Protein AF-A0A3Q3VKS3-F1 (afdb_monomer)

pLDDT: mean 77.45, std 23.66, range [24.95, 98.81]

Secondary structure (DSSP, 8-state):
-EEEEEE---SS-S-S----EEEEEEPP-TT-------------EEEEEEEEEEE---HHHHHHTGGGGTTS-HHHHSHHHHHHHHHHHHHHH--SEEEEEEEEHHHIIIIIHHHHHHTTEEEEEEE-STT--EEEEEEEETTTEEEEEEEEEE---TT-GGG-S--EEEEEEEEEEEEETTTEEEE---EEEEEEE----TT-HHHHHHHHHHHHHHHHHHHHHHHHTT---EEEEEEE----TT-SS-HHHHHHTSSS---------TT--EEEEEEEEEE--

Nearest PDB structures (foldseek):
  6rvz-assembly1_A  TM=9.070E-01  e=4.210E-26  Homo sapiens
  6rw0-assembly1_A  TM=9.161E-01  e=5.258E-25  Homo sapiens
  5dv2-assembly1_A  TM=8.023E-01  e=6.929E-17  Homo sapiens
  3ngo-assembly1_A  TM=8.008E-01  e=3.114E-16  Homo sapiens
  7ax1-assembly1_A  TM=7.829E-01  e=1.813E-16  Homo sapiens

Structure (mmCIF, N/CA/C/O backbone):
data_AF-A0A3Q3VKS3-F1
#
_entry.id   AF-A0A3Q3VKS3-F1
#
loop_
_atom_site.group_PDB
_atom_site.id
_atom_site.type_symbol
_atom_site.label_atom_id
_atom_site.label_alt_id
_atom_site.label_comp_id
_atom_site.label_asym_id
_atom_site.label_entity_id
_atom_site.label_seq_id
_atom_site.pdbx_PDB_ins_code
_atom_site.Cartn_x
_atom_site.Cartn_y
_atom_site.Cartn_z
_atom_site.occupancy
_atom_site.B_iso_or_equiv
_atom_site.auth_seq_id
_atom_site.auth_comp_id
_atom_site.auth_asym_id
_atom_site.auth_atom_id
_atom_site.pdbx_PDB_model_num
ATOM 1 N N . MET A 1 1 ? 3.003 -3.707 22.669 1.00 43.34 1 MET A N 1
ATOM 2 C CA . MET A 1 1 ? 3.107 -3.834 21.181 1.00 43.34 1 MET A CA 1
ATOM 3 C C . MET A 1 1 ? 3.986 -5.040 20.860 1.00 43.34 1 MET A C 1
ATOM 5 O O . MET A 1 1 ? 4.959 -5.218 21.582 1.00 43.34 1 MET A O 1
ATOM 9 N N . LYS A 1 2 ? 3.698 -5.848 19.828 1.00 45.56 2 LYS A N 1
ATOM 10 C CA . LYS A 1 2 ? 4.588 -6.956 19.402 1.00 45.56 2 LYS A CA 1
ATOM 11 C C . LYS A 1 2 ? 5.069 -6.773 17.963 1.00 45.56 2 LYS A C 1
ATOM 13 O O . LYS A 1 2 ? 4.368 -6.155 17.162 1.00 45.56 2 LYS A O 1
ATOM 18 N N . ARG A 1 3 ? 6.261 -7.270 17.625 1.00 47.38 3 ARG A N 1
ATOM 19 C CA . ARG A 1 3 ? 6.810 -7.264 16.253 1.00 47.38 3 ARG A CA 1
ATOM 20 C C . ARG A 1 3 ? 7.424 -8.621 15.934 1.00 47.38 3 ARG A C 1
ATOM 22 O O . ARG A 1 3 ? 8.019 -9.233 16.811 1.00 47.38 3 ARG A O 1
ATOM 29 N N . ILE A 1 4 ? 7.332 -9.063 14.684 1.00 46.75 4 ILE A N 1
ATOM 30 C CA . ILE A 1 4 ? 8.102 -10.216 14.212 1.00 46.75 4 ILE A CA 1
ATOM 31 C C . ILE A 1 4 ? 9.542 -9.806 13.870 1.00 46.75 4 ILE A C 1
ATOM 33 O O . ILE A 1 4 ? 9.760 -8.890 13.071 1.00 46.75 4 ILE A O 1
ATOM 37 N N . HIS A 1 5 ? 10.521 -10.510 14.438 1.00 44.50 5 HIS A N 1
ATOM 38 C CA . HIS A 1 5 ? 11.938 -10.394 14.081 1.00 44.50 5 HIS A CA 1
ATOM 39 C C . HIS A 1 5 ? 12.552 -11.775 13.802 1.00 44.50 5 HIS A C 1
ATOM 41 O O . HIS A 1 5 ? 12.024 -12.806 14.225 1.00 44.50 5 HIS A O 1
ATOM 47 N N . HIS A 1 6 ? 13.656 -11.796 13.055 1.00 42.88 6 HIS A N 1
ATOM 48 C CA . HIS A 1 6 ? 14.435 -13.007 12.810 1.00 42.88 6 HIS A CA 1
ATOM 49 C C . HIS A 1 6 ? 15.317 -13.295 14.031 1.00 42.88 6 HIS A C 1
ATOM 51 O O . HIS A 1 6 ? 16.131 -12.454 14.405 1.00 42.88 6 HIS A O 1
ATOM 57 N N . GLN A 1 7 ? 15.175 -14.469 14.650 1.00 37.19 7 GLN A N 1
ATOM 58 C CA . GLN A 1 7 ? 15.993 -14.869 15.799 1.00 37.19 7 GLN A CA 1
ATOM 59 C C . GLN A 1 7 ? 16.903 -16.044 15.423 1.00 37.19 7 GLN A C 1
ATOM 61 O O . GLN A 1 7 ? 16.435 -17.067 14.927 1.00 37.19 7 GLN A O 1
ATOM 66 N N . LEU A 1 8 ? 18.209 -15.893 15.672 1.00 40.69 8 LEU A N 1
ATOM 67 C CA . LEU A 1 8 ? 19.205 -16.958 15.522 1.00 40.69 8 LEU A CA 1
ATOM 68 C C . LEU A 1 8 ? 19.307 -17.761 16.826 1.00 40.69 8 LEU A C 1
ATOM 70 O O . LEU A 1 8 ? 19.558 -17.190 17.890 1.00 40.69 8 LEU A O 1
ATOM 74 N N . LEU A 1 9 ? 19.177 -19.085 16.742 1.00 39.16 9 LEU A N 1
ATOM 75 C CA . LEU A 1 9 ? 19.411 -20.010 17.852 1.00 39.16 9 LEU A CA 1
ATOM 76 C C . LEU A 1 9 ? 20.605 -20.914 17.529 1.00 39.16 9 LEU A C 1
ATOM 78 O O . LEU A 1 9 ? 20.433 -21.949 16.903 1.00 39.16 9 LEU A O 1
ATOM 82 N N . ASN A 1 10 ? 21.810 -20.506 17.949 1.00 39.44 10 ASN A N 1
ATOM 83 C CA . ASN A 1 10 ? 22.779 -21.354 18.668 1.00 39.44 10 ASN A CA 1
ATOM 84 C C . ASN A 1 10 ? 24.155 -20.679 18.801 1.00 39.44 10 ASN A C 1
ATOM 86 O O . ASN A 1 10 ? 24.964 -20.649 17.879 1.00 39.44 10 ASN A O 1
ATOM 90 N N . LYS A 1 11 ? 24.492 -20.240 20.021 1.00 44.50 11 LYS A N 1
ATOM 91 C CA . LYS A 1 11 ? 25.888 -20.198 20.484 1.00 44.50 11 LYS A CA 1
ATOM 92 C C . LYS A 1 11 ? 26.209 -21.545 21.136 1.00 44.50 11 LYS A C 1
ATOM 94 O O . LYS A 1 11 ? 26.242 -21.612 22.361 1.00 44.50 11 LYS A O 1
ATOM 99 N N . LYS A 1 12 ? 26.401 -22.597 20.333 1.00 44.00 12 LYS A N 1
ATOM 100 C CA . LYS A 1 12 ? 27.250 -23.783 20.593 1.00 44.00 12 LYS A CA 1
ATOM 101 C C . LYS A 1 12 ? 26.956 -24.871 19.554 1.00 44.00 12 LYS A C 1
ATOM 103 O O . LYS A 1 12 ? 25.808 -25.091 19.209 1.00 44.00 12 LYS A O 1
ATOM 108 N N . GLN A 1 13 ? 28.034 -25.525 19.118 1.00 35.72 13 GLN A N 1
ATOM 109 C CA . GLN A 1 13 ? 28.139 -26.536 18.059 1.00 35.72 13 GLN A CA 1
ATOM 110 C C . GLN A 1 13 ? 27.943 -26.024 16.616 1.00 35.72 13 GLN A C 1
ATOM 112 O O . GLN A 1 13 ? 26.840 -25.869 16.113 1.00 35.72 13 GLN A O 1
ATOM 117 N N . LYS A 1 14 ? 29.081 -25.801 15.938 1.00 44.50 14 LYS A N 1
ATOM 118 C CA . LYS A 1 14 ? 29.200 -25.823 14.473 1.00 44.50 14 LYS A CA 1
ATOM 119 C C . LYS A 1 14 ? 28.750 -27.200 13.977 1.00 44.50 14 LYS A C 1
ATOM 121 O O . LYS A 1 14 ? 29.288 -28.166 14.506 1.00 44.50 14 LYS A O 1
ATOM 126 N N . THR A 1 15 ? 27.914 -27.208 12.935 1.00 44.72 15 THR A N 1
ATOM 127 C CA . THR A 1 15 ? 27.394 -28.321 12.104 1.00 44.72 15 THR A CA 1
ATOM 128 C C . THR A 1 15 ? 25.921 -28.659 12.341 1.00 44.72 15 THR A C 1
ATOM 130 O O . THR A 1 15 ? 25.624 -29.634 13.014 1.00 44.72 15 THR A O 1
ATOM 133 N N . GLU A 1 16 ? 25.029 -27.853 11.761 1.00 43.09 16 GLU A N 1
ATOM 134 C CA . GLU A 1 16 ? 23.711 -28.212 11.202 1.00 43.09 16 GLU A CA 1
ATOM 135 C C . GLU A 1 16 ? 23.145 -26.947 10.530 1.00 43.09 16 GLU A C 1
ATOM 137 O O . GLU A 1 16 ? 23.500 -25.839 10.942 1.00 43.09 16 GLU A O 1
ATOM 142 N N . ASP A 1 17 ? 22.366 -27.100 9.455 1.00 46.09 17 ASP A N 1
ATOM 143 C CA . ASP A 1 17 ? 21.815 -25.989 8.668 1.00 46.09 17 ASP A CA 1
ATOM 144 C C . ASP A 1 17 ? 21.169 -24.932 9.580 1.00 46.09 17 ASP A C 1
ATOM 146 O O . ASP A 1 17 ? 20.318 -25.242 10.416 1.00 46.09 17 ASP A O 1
ATOM 150 N N . GLU A 1 18 ? 21.600 -23.673 9.452 1.00 49.19 18 GLU A N 1
ATOM 151 C CA . GLU A 1 18 ? 21.121 -22.572 10.291 1.00 49.19 18 GLU A CA 1
ATOM 152 C C . GLU A 1 18 ? 19.633 -22.307 10.017 1.00 49.19 18 GLU A C 1
ATOM 154 O O . GLU A 1 18 ? 19.261 -21.614 9.070 1.00 49.19 18 GLU A O 1
ATOM 159 N N . VAL A 1 19 ? 18.756 -22.856 10.859 1.00 47.09 19 VAL A N 1
ATOM 160 C CA . VAL A 1 19 ? 17.315 -22.618 10.746 1.00 47.09 19 VAL A CA 1
ATOM 161 C C . VAL A 1 19 ? 16.973 -21.249 11.336 1.00 47.09 19 VAL A C 1
ATOM 163 O O . VAL A 1 19 ? 17.014 -21.040 12.550 1.00 47.09 19 VAL A O 1
ATOM 166 N N . ILE A 1 20 ? 16.615 -20.303 10.468 1.00 56.09 20 ILE A N 1
ATOM 167 C CA . ILE A 1 20 ? 16.178 -18.958 10.855 1.00 56.09 20 ILE A CA 1
ATOM 168 C C . ILE A 1 20 ? 14.655 -18.958 11.033 1.00 56.09 20 ILE A C 1
ATOM 170 O O . ILE A 1 20 ? 13.911 -19.065 10.059 1.00 56.09 20 ILE A O 1
ATOM 174 N N . TRP A 1 21 ? 14.181 -18.756 12.264 1.00 55.94 21 TRP A N 1
ATOM 175 C CA . TRP A 1 21 ? 12.752 -18.604 12.557 1.00 55.94 21 TRP A CA 1
ATOM 176 C C . TRP A 1 21 ? 12.357 -17.137 12.754 1.00 55.94 21 TRP A C 1
ATOM 178 O O . TRP A 1 21 ? 13.140 -16.304 13.218 1.00 55.94 21 TRP A O 1
ATOM 188 N N . ARG A 1 22 ? 11.103 -16.830 12.412 1.00 66.88 22 ARG A N 1
ATOM 189 C CA . ARG A 1 22 ? 10.430 -15.562 12.711 1.00 66.88 22 ARG A CA 1
ATOM 190 C C . ARG A 1 22 ? 9.604 -15.727 13.984 1.00 66.88 22 ARG A C 1
ATOM 192 O O . ARG A 1 22 ? 8.723 -16.583 14.019 1.00 66.88 22 ARG A O 1
ATOM 199 N N . VAL A 1 23 ? 9.874 -14.918 15.009 1.00 67.19 23 VAL A N 1
ATOM 200 C CA . VAL A 1 23 ? 9.210 -15.015 16.322 1.00 67.19 23 VAL A CA 1
ATOM 201 C C . VAL A 1 23 ? 8.615 -13.663 16.705 1.00 67.19 23 VAL A C 1
ATOM 203 O O . VAL A 1 23 ? 9.168 -12.617 16.361 1.00 67.19 23 VAL A O 1
ATOM 206 N N . TRP A 1 24 ? 7.479 -13.683 17.405 1.00 70.25 24 TRP A N 1
ATOM 207 C CA . TRP A 1 24 ? 6.919 -12.494 18.039 1.00 70.25 24 TRP A CA 1
ATOM 208 C C . TRP A 1 24 ? 7.800 -12.045 19.206 1.00 70.25 24 TRP A C 1
ATOM 210 O O . TRP A 1 24 ? 8.015 -12.799 20.150 1.00 70.25 24 TRP A O 1
ATOM 220 N N . GLU A 1 25 ? 8.249 -10.798 19.161 1.00 72.25 25 GLU A N 1
ATOM 221 C CA . GLU A 1 25 ? 8.957 -10.130 20.247 1.00 72.25 25 GLU A CA 1
ATOM 222 C C . GLU A 1 25 ? 8.021 -9.124 20.925 1.00 72.25 25 GLU A C 1
ATOM 224 O O . GLU A 1 25 ? 7.364 -8.317 20.253 1.00 72.25 25 GLU A O 1
ATOM 229 N N . GLU A 1 26 ? 7.944 -9.171 22.256 1.00 70.00 26 GLU A N 1
ATOM 230 C CA . GLU A 1 26 ? 7.235 -8.160 23.040 1.00 70.00 26 GLU A CA 1
ATOM 231 C C . GLU A 1 26 ? 8.086 -6.896 23.147 1.00 70.00 26 GLU A C 1
ATOM 233 O O . GLU A 1 26 ? 9.271 -6.948 23.463 1.00 70.00 26 GLU A O 1
ATOM 238 N N . ARG A 1 27 ? 7.484 -5.737 22.883 1.00 59.53 27 ARG A N 1
ATOM 239 C CA . ARG A 1 27 ? 8.132 -4.444 23.096 1.00 59.53 27 ARG A CA 1
ATOM 240 C C . ARG A 1 27 ? 7.776 -3.936 24.489 1.00 59.53 27 ARG A C 1
ATOM 242 O O . ARG A 1 27 ? 6.592 -3.720 24.749 1.00 59.53 27 ARG A O 1
ATOM 249 N N . ASP A 1 28 ? 8.789 -3.704 25.325 1.00 45.03 28 ASP A N 1
ATOM 250 C CA . ASP A 1 28 ? 8.628 -3.083 26.644 1.00 45.03 28 ASP A CA 1
ATOM 251 C C . ASP A 1 28 ? 7.924 -1.722 26.519 1.00 45.03 28 ASP A C 1
ATOM 253 O O . ASP A 1 28 ? 8.387 -0.809 25.833 1.00 45.03 28 ASP A O 1
ATOM 257 N N . GLU A 1 29 ? 6.778 -1.586 27.186 1.00 48.78 29 GLU A N 1
ATOM 258 C CA . GLU A 1 29 ? 5.926 -0.387 27.159 1.00 48.78 29 GLU A CA 1
ATOM 259 C C . GLU A 1 29 ? 6.379 0.689 28.175 1.00 48.78 29 GLU A C 1
ATOM 261 O O . GLU A 1 29 ? 5.684 1.679 28.393 1.00 48.78 29 GLU A O 1
ATOM 266 N N . SER A 1 30 ? 7.558 0.533 28.788 1.00 41.38 30 SER A N 1
ATOM 267 C CA . SER A 1 30 ? 8.031 1.325 29.938 1.00 41.38 30 SER A CA 1
ATOM 268 C C . SER A 1 30 ? 8.519 2.749 29.623 1.00 41.38 30 SER A C 1
ATOM 270 O O . SER A 1 30 ? 8.911 3.466 30.538 1.00 41.38 30 SER A O 1
ATOM 272 N N . ALA A 1 31 ? 8.471 3.199 28.364 1.00 38.78 31 ALA A N 1
ATOM 273 C CA . ALA A 1 31 ? 8.979 4.516 27.954 1.00 38.78 31 ALA A CA 1
ATOM 274 C C . ALA A 1 31 ? 7.909 5.619 27.794 1.00 38.78 31 ALA A C 1
ATOM 276 O O . ALA A 1 31 ? 8.247 6.737 27.411 1.00 38.78 31 ALA A O 1
ATOM 277 N N . ALA A 1 32 ? 6.629 5.341 28.065 1.00 38.75 32 ALA A N 1
ATOM 278 C CA . ALA A 1 32 ? 5.570 6.350 28.014 1.00 38.75 32 ALA A CA 1
ATOM 279 C C . ALA A 1 32 ? 5.075 6.675 29.431 1.00 38.75 32 ALA A C 1
ATOM 281 O O . ALA A 1 32 ? 4.256 5.947 29.992 1.00 38.75 32 ALA A O 1
ATOM 282 N N . GLU A 1 33 ? 5.569 7.768 30.020 1.00 30.84 33 GLU A N 1
ATOM 283 C CA . GLU A 1 33 ? 5.034 8.277 31.286 1.00 30.84 33 GLU A CA 1
ATOM 284 C C . GLU A 1 33 ? 3.553 8.671 31.119 1.00 30.84 33 GLU A C 1
ATOM 286 O O . GLU A 1 33 ? 3.216 9.467 30.235 1.00 30.84 33 GLU A O 1
ATOM 291 N N . PRO A 1 34 ? 2.637 8.153 31.954 1.00 38.75 34 PRO A N 1
ATOM 292 C CA . PRO A 1 34 ? 1.243 8.552 31.903 1.00 38.75 34 PRO A CA 1
ATOM 293 C C . PRO A 1 34 ? 1.087 9.933 32.545 1.00 38.75 34 PRO A C 1
ATOM 295 O O . PRO A 1 34 ? 1.166 10.084 33.764 1.00 38.75 34 PRO A O 1
ATOM 298 N N . THR A 1 35 ? 0.815 10.951 31.730 1.00 34.62 35 THR A N 1
ATOM 299 C CA . THR A 1 35 ? 0.398 12.270 32.219 1.00 34.62 35 THR A CA 1
ATOM 300 C C . THR A 1 35 ? -0.955 12.119 32.923 1.00 34.62 35 THR A C 1
ATOM 302 O O . THR A 1 35 ? -1.980 11.867 32.287 1.00 34.62 35 THR A O 1
ATOM 305 N N . GLN A 1 36 ? -0.962 12.205 34.255 1.00 35.75 36 GLN A N 1
ATOM 306 C CA . GLN A 1 36 ? -2.176 12.102 35.062 1.00 35.75 36 GLN A CA 1
ATOM 307 C C . GLN A 1 36 ? -3.014 13.377 34.911 1.00 35.75 36 GLN A C 1
ATOM 309 O O . GLN A 1 36 ? -2.695 14.415 35.483 1.00 35.75 36 GLN A O 1
ATOM 314 N N . ILE A 1 37 ? -4.110 13.290 34.158 1.00 36.03 37 ILE A N 1
ATOM 315 C CA . ILE A 1 37 ? -5.215 14.252 34.226 1.00 36.03 37 ILE A CA 1
ATOM 316 C C . ILE A 1 37 ? -6.361 13.550 34.972 1.00 36.03 37 ILE A C 1
ATOM 318 O O . ILE A 1 37 ? -6.753 12.453 34.562 1.00 36.03 37 ILE A O 1
ATOM 322 N N . PRO A 1 38 ? -6.905 14.119 36.062 1.00 38.38 38 PRO A N 1
ATOM 323 C CA . PRO A 1 38 ? -7.949 13.465 36.838 1.00 38.38 38 PRO A CA 1
ATOM 324 C C . PRO A 1 38 ? -9.302 13.622 36.134 1.00 38.38 38 PRO A C 1
ATOM 326 O O . PRO A 1 38 ? -9.913 14.683 36.202 1.00 38.38 38 PRO A O 1
ATOM 329 N N . PHE A 1 39 ? -9.792 12.567 35.478 1.00 35.94 39 PHE A N 1
ATOM 330 C CA . PHE A 1 39 ? -11.189 12.478 35.039 1.00 35.94 39 PHE A CA 1
ATOM 331 C C . PHE A 1 39 ? -11.788 11.088 35.308 1.00 35.94 39 PHE A C 1
ATOM 333 O O . PHE A 1 39 ? -11.102 10.069 35.268 1.00 35.94 39 PHE A O 1
ATOM 340 N N . GLN A 1 40 ? -13.080 11.113 35.642 1.00 37.00 40 GLN A N 1
ATOM 341 C CA . GLN A 1 40 ? -13.962 10.053 36.154 1.00 37.00 40 GLN A CA 1
ATOM 342 C C . GLN A 1 40 ? -13.931 8.706 35.388 1.00 37.00 40 GLN A C 1
ATOM 344 O O . GLN A 1 40 ? -13.551 8.663 34.217 1.00 37.00 40 GLN A O 1
ATOM 349 N N . PRO A 1 41 ? -14.353 7.584 36.020 1.00 40.38 41 PRO A N 1
ATOM 350 C CA . PRO A 1 41 ? -14.031 6.233 35.568 1.00 40.38 41 PRO A CA 1
ATOM 351 C C . PRO A 1 41 ? -14.940 5.761 34.423 1.00 40.38 41 PRO A C 1
ATOM 353 O O . PRO A 1 41 ? -15.836 4.939 34.614 1.00 40.38 41 PRO A O 1
ATOM 356 N N . PHE A 1 42 ? -14.675 6.215 33.200 1.00 44.25 42 PHE A N 1
ATOM 357 C CA . PHE A 1 42 ? -15.083 5.463 32.015 1.00 44.25 42 PHE A CA 1
ATOM 358 C C . PHE A 1 42 ? -14.206 4.206 31.918 1.00 44.25 42 PHE A C 1
ATOM 360 O O . PHE A 1 42 ? -12.976 4.292 31.920 1.00 44.25 42 PHE A O 1
ATOM 367 N N . LYS A 1 43 ? -14.810 3.009 31.843 1.00 45.44 43 LYS A N 1
ATOM 368 C CA . LYS A 1 43 ? -14.059 1.770 31.572 1.00 45.44 43 LYS A CA 1
ATOM 369 C C . LYS A 1 43 ? -13.452 1.865 30.166 1.00 45.44 43 LYS A C 1
ATOM 371 O O . LYS A 1 43 ? -14.142 1.563 29.193 1.00 45.44 43 LYS A O 1
ATOM 376 N N . LYS A 1 44 ? -12.174 2.261 30.069 1.00 55.34 44 LYS A N 1
ATOM 377 C CA . LYS A 1 44 ? -11.362 2.183 28.841 1.00 55.34 44 LYS A CA 1
ATOM 378 C C . LYS A 1 44 ? -11.527 0.798 28.214 1.00 55.34 44 LYS A C 1
ATOM 380 O O . LYS A 1 44 ? -11.185 -0.203 28.844 1.00 55.34 44 LYS A O 1
ATOM 385 N N . ALA A 1 45 ? -12.044 0.736 26.992 1.00 65.12 45 ALA A N 1
ATOM 386 C CA . ALA A 1 45 ? -11.950 -0.460 26.172 1.00 65.12 45 ALA A CA 1
ATOM 387 C C . ALA A 1 45 ? -10.716 -0.328 25.272 1.00 65.12 45 ALA A C 1
ATOM 389 O O . ALA A 1 45 ? -10.345 0.767 24.861 1.00 65.12 45 ALA A O 1
ATOM 390 N N . PHE A 1 46 ? -10.065 -1.442 24.977 1.00 72.62 46 PHE A N 1
ATOM 391 C CA . PHE A 1 46 ? -8.962 -1.490 24.026 1.00 72.62 46 PHE A CA 1
ATOM 392 C C . PHE A 1 46 ? -9.360 -2.429 22.892 1.00 72.62 46 PHE A C 1
ATOM 394 O O . PHE A 1 46 ? -10.079 -3.405 23.128 1.00 72.62 46 PHE A O 1
ATOM 401 N N . MET A 1 47 ? -8.928 -2.106 21.678 1.00 81.06 47 MET A N 1
ATOM 402 C CA . MET A 1 47 ? -8.960 -3.015 20.541 1.00 81.06 47 MET A CA 1
ATOM 403 C C . MET A 1 47 ? -7.529 -3.269 20.108 1.00 81.06 47 MET A C 1
ATOM 405 O O . MET A 1 47 ? -6.819 -2.341 19.721 1.00 81.06 47 MET A O 1
ATOM 409 N N . ASP A 1 48 ? -7.142 -4.532 20.151 1.00 84.81 48 ASP A N 1
ATOM 410 C CA . ASP A 1 48 ? -5.877 -4.984 19.603 1.00 84.81 48 ASP A CA 1
ATOM 411 C C . ASP A 1 48 ? -6.106 -5.360 18.136 1.00 84.81 48 ASP A C 1
ATOM 413 O O . ASP A 1 48 ? -7.162 -5.891 17.781 1.00 84.81 48 ASP A O 1
ATOM 417 N N . PHE A 1 49 ? -5.154 -5.017 17.276 1.00 86.12 49 PHE A N 1
ATOM 418 C CA . PHE A 1 49 ? -5.200 -5.341 15.856 1.00 86.12 49 PHE A CA 1
ATOM 419 C C . PHE A 1 49 ? -3.795 -5.559 15.307 1.00 86.12 49 PHE A C 1
ATOM 421 O O . PHE A 1 49 ? -2.801 -5.058 15.837 1.00 86.12 49 PHE A O 1
ATOM 428 N N . THR A 1 50 ? -3.714 -6.297 14.213 1.00 88.69 50 THR A N 1
ATOM 429 C CA . THR A 1 50 ? -2.456 -6.650 13.559 1.00 88.69 50 THR A CA 1
ATOM 430 C C . THR A 1 50 ? -2.290 -5.924 12.231 1.00 88.69 50 THR A C 1
ATOM 432 O O . THR A 1 50 ? -3.253 -5.625 11.527 1.00 88.69 50 THR A O 1
ATOM 435 N N . VAL A 1 51 ? -1.043 -5.617 11.889 1.00 90.62 51 VAL A N 1
ATOM 436 C CA . VAL A 1 51 ? -0.663 -4.937 10.652 1.00 90.62 51 VAL A CA 1
ATOM 437 C C . VAL A 1 51 ? 0.434 -5.730 9.974 1.00 90.62 51 VAL A C 1
ATOM 439 O O . VAL A 1 51 ? 1.432 -6.041 10.617 1.00 90.62 51 VAL A O 1
ATOM 442 N N . MET A 1 52 ? 0.299 -5.979 8.676 1.00 92.75 52 MET A N 1
ATOM 443 C CA . MET A 1 52 ? 1.366 -6.492 7.823 1.00 92.75 52 MET A CA 1
ATOM 444 C C . MET A 1 52 ? 1.730 -5.450 6.764 1.00 92.75 52 MET A C 1
ATOM 446 O O . MET A 1 52 ? 0.850 -4.948 6.073 1.00 92.75 52 MET A O 1
ATOM 450 N N . SER A 1 53 ? 3.020 -5.156 6.598 1.00 92.56 53 SER A N 1
ATOM 451 C CA . SER A 1 53 ? 3.546 -4.455 5.421 1.00 92.56 53 SER A CA 1
ATOM 452 C C . SER A 1 53 ? 4.438 -5.403 4.636 1.00 92.56 53 SER A C 1
ATOM 454 O O . SER A 1 53 ? 5.357 -5.988 5.219 1.00 92.56 53 SER A O 1
ATOM 456 N N . TYR A 1 54 ? 4.167 -5.565 3.342 1.00 94.19 54 TYR A N 1
ATOM 457 C CA . TYR A 1 54 ? 4.849 -6.561 2.524 1.00 94.19 54 TYR A CA 1
ATOM 458 C C . TYR A 1 54 ? 5.011 -6.106 1.066 1.00 94.19 54 TYR A C 1
ATOM 460 O O . TYR A 1 54 ? 4.036 -5.956 0.330 1.00 94.19 54 TYR A O 1
ATOM 468 N N . ASN A 1 55 ? 6.259 -5.924 0.638 1.00 94.38 55 ASN A N 1
ATOM 469 C CA . ASN A 1 55 ? 6.611 -5.798 -0.772 1.00 94.38 55 ASN A CA 1
ATOM 470 C C . ASN A 1 55 ? 6.650 -7.207 -1.394 1.00 94.38 55 ASN A C 1
ATOM 472 O O . ASN A 1 55 ? 7.471 -8.033 -0.989 1.00 94.38 55 ASN A O 1
ATOM 476 N N . ILE A 1 56 ? 5.738 -7.490 -2.331 1.00 95.00 56 ILE A N 1
ATOM 477 C CA . ILE A 1 56 ? 5.509 -8.848 -2.859 1.00 95.00 56 ILE A CA 1
ATOM 478 C C . ILE A 1 56 ? 6.236 -9.145 -4.175 1.00 95.00 56 ILE A C 1
ATOM 480 O O . ILE A 1 56 ? 6.045 -10.229 -4.727 1.00 95.00 56 ILE A O 1
ATOM 484 N N . LEU A 1 57 ? 7.076 -8.217 -4.645 1.00 94.44 57 LEU A N 1
ATOM 485 C CA . LEU A 1 57 ? 7.861 -8.318 -5.875 1.00 94.44 57 LEU A CA 1
ATOM 486 C C . LEU A 1 57 ? 7.006 -8.573 -7.130 1.00 94.44 57 LEU A C 1
ATOM 488 O O . LEU A 1 57 ? 6.656 -9.715 -7.467 1.00 94.44 57 LEU A O 1
ATOM 492 N N . ALA A 1 58 ? 6.703 -7.497 -7.857 1.00 96.00 58 ALA A N 1
ATOM 493 C CA . ALA A 1 58 ? 5.931 -7.575 -9.095 1.00 96.00 58 ALA A CA 1
ATOM 494 C C . ALA A 1 58 ? 6.665 -8.434 -10.133 1.00 96.00 58 ALA A C 1
ATOM 496 O O . ALA A 1 58 ? 7.886 -8.367 -10.275 1.00 96.00 58 ALA A O 1
ATOM 497 N N . ASP A 1 59 ? 5.914 -9.233 -10.886 1.00 96.88 59 ASP A N 1
ATOM 498 C CA . ASP A 1 59 ? 6.490 -10.178 -11.840 1.00 96.88 59 ASP A CA 1
ATOM 499 C C . ASP A 1 59 ? 7.159 -9.477 -13.029 1.00 96.88 59 ASP A C 1
ATOM 501 O O . ASP A 1 59 ? 8.258 -9.852 -13.427 1.00 96.88 59 ASP A O 1
ATOM 505 N N . ASP A 1 60 ? 6.561 -8.399 -13.534 1.00 97.25 60 ASP A N 1
ATOM 506 C CA . ASP A 1 60 ? 7.153 -7.565 -14.581 1.00 97.25 60 ASP A CA 1
ATOM 507 C C . ASP A 1 60 ? 8.462 -6.912 -14.113 1.00 97.25 60 ASP A C 1
ATOM 509 O O . ASP A 1 60 ? 9.420 -6.830 -14.881 1.00 97.25 60 ASP A O 1
ATOM 513 N N . LEU A 1 61 ? 8.535 -6.480 -12.846 1.00 92.75 61 LEU A N 1
ATOM 514 C CA . LEU A 1 61 ? 9.755 -5.899 -12.276 1.00 92.75 61 LEU A CA 1
ATOM 515 C C . LEU A 1 61 ? 10.848 -6.956 -12.102 1.00 92.75 61 LEU A C 1
ATOM 517 O O . LEU A 1 61 ? 11.999 -6.694 -12.446 1.00 92.75 61 LEU A O 1
ATOM 521 N N . LEU A 1 62 ? 10.492 -8.158 -11.643 1.00 92.75 62 LEU A N 1
ATOM 522 C CA . LEU A 1 62 ? 11.401 -9.303 -11.579 1.00 92.75 62 LEU A CA 1
ATOM 523 C C . LEU A 1 62 ? 11.948 -9.630 -12.973 1.00 92.75 62 LEU A C 1
ATOM 525 O O . LEU A 1 62 ? 13.161 -9.714 -13.158 1.00 92.75 62 LEU A O 1
ATOM 529 N N . LYS A 1 63 ? 11.068 -9.752 -13.974 1.00 93.81 63 LYS A N 1
ATOM 530 C CA . LYS A 1 63 ? 11.437 -10.057 -15.365 1.00 93.81 63 LYS A CA 1
ATOM 531 C C . LYS A 1 63 ? 12.297 -8.969 -16.008 1.00 93.81 63 LYS A C 1
ATOM 533 O O . LYS A 1 63 ? 13.168 -9.288 -16.810 1.00 93.8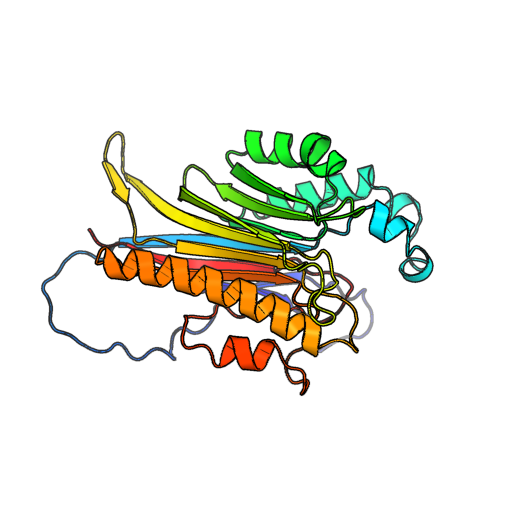1 63 LYS A O 1
ATOM 538 N N . ALA A 1 64 ? 12.074 -7.705 -15.660 1.00 93.12 64 ALA A N 1
ATOM 539 C CA . ALA A 1 64 ? 12.882 -6.592 -16.146 1.00 93.12 64 ALA A CA 1
ATOM 540 C C . ALA A 1 64 ? 14.278 -6.517 -15.499 1.00 93.12 64 ALA A C 1
ATOM 542 O O . ALA A 1 64 ? 15.145 -5.851 -16.055 1.00 93.12 64 ALA A O 1
ATOM 543 N N . ASN A 1 65 ? 14.490 -7.177 -14.352 1.00 91.06 65 ASN A N 1
ATOM 544 C CA . ASN A 1 65 ? 15.741 -7.147 -13.586 1.00 91.06 65 ASN A CA 1
ATOM 545 C C . ASN A 1 65 ? 16.214 -8.572 -13.222 1.00 91.06 65 ASN A C 1
ATOM 547 O O . ASN A 1 65 ? 16.634 -8.838 -12.091 1.00 91.06 65 ASN A O 1
ATOM 551 N N . GLN A 1 66 ? 16.100 -9.523 -14.159 1.00 89.00 66 GLN A N 1
ATOM 552 C CA . GLN A 1 66 ? 16.423 -10.942 -13.930 1.00 89.00 66 GLN A CA 1
ATOM 553 C C . GLN A 1 66 ? 17.864 -11.165 -13.456 1.00 89.00 66 GLN A C 1
ATOM 555 O O . GLN A 1 66 ? 18.135 -12.122 -12.730 1.00 89.00 66 GLN A O 1
ATOM 560 N N . GLU A 1 67 ? 18.788 -10.275 -13.817 1.00 91.00 67 GLU A N 1
ATOM 561 C CA . GLU A 1 67 ? 20.185 -10.313 -13.395 1.00 91.00 67 GLU A CA 1
ATOM 562 C C . GLU A 1 67 ? 20.348 -10.298 -11.867 1.00 91.00 67 GLU A C 1
ATOM 564 O O . GLU A 1 67 ? 21.283 -10.910 -11.343 1.00 91.00 67 GLU A O 1
ATOM 569 N N . LEU A 1 68 ? 19.407 -9.674 -11.146 1.00 85.06 68 LEU A N 1
ATOM 570 C CA . LEU A 1 68 ? 19.394 -9.634 -9.683 1.00 85.06 68 LEU A CA 1
ATOM 571 C C . LEU A 1 68 ? 19.069 -11.000 -9.059 1.00 85.06 68 LEU A C 1
ATOM 573 O O . LEU A 1 68 ? 19.424 -11.242 -7.906 1.00 85.06 68 LEU A O 1
ATOM 577 N N . TYR A 1 69 ? 18.438 -11.903 -9.814 1.00 87.94 69 TYR A N 1
ATOM 578 C CA . TYR A 1 69 ? 17.883 -13.174 -9.333 1.00 87.94 69 TYR A CA 1
ATOM 579 C C . TYR A 1 69 ? 18.553 -14.405 -9.957 1.00 87.94 69 TYR A C 1
ATOM 581 O O . TYR A 1 69 ? 18.030 -15.509 -9.870 1.00 87.94 69 TYR A O 1
ATOM 589 N N . THR A 1 70 ? 19.744 -14.247 -10.538 1.00 90.31 70 THR A N 1
ATOM 590 C CA . THR A 1 70 ? 20.530 -15.342 -11.150 1.00 90.31 70 THR A CA 1
ATOM 591 C C . THR A 1 70 ? 20.891 -16.480 -10.189 1.00 90.31 70 THR A C 1
ATOM 593 O O . THR A 1 70 ? 21.238 -17.575 -10.621 1.00 90.31 70 THR A O 1
ATOM 596 N N . HIS A 1 71 ? 20.803 -16.228 -8.883 1.00 89.38 71 HIS A N 1
ATOM 597 C CA . HIS A 1 71 ? 21.026 -17.198 -7.816 1.00 89.38 71 HIS A CA 1
ATOM 598 C C . HIS A 1 71 ? 19.775 -18.029 -7.470 1.00 89.38 71 HIS A C 1
ATOM 600 O O . HIS A 1 71 ? 19.868 -18.958 -6.669 1.00 89.38 71 HIS A O 1
ATOM 606 N N . CYS A 1 72 ? 18.611 -17.704 -8.039 1.00 84.50 72 CYS A N 1
ATOM 607 C CA . CYS A 1 72 ? 17.353 -18.405 -7.809 1.00 84.50 72 CYS A CA 1
ATOM 608 C C . CYS A 1 72 ? 17.040 -19.364 -8.972 1.00 84.50 72 CYS A C 1
ATOM 610 O O . CYS A 1 72 ? 17.154 -18.961 -10.132 1.00 84.50 72 CYS A O 1
ATOM 612 N N . PRO A 1 73 ? 16.586 -20.603 -8.697 1.00 90.56 73 PRO A N 1
ATOM 613 C CA . PRO A 1 73 ? 16.007 -21.467 -9.726 1.00 90.56 73 PRO A CA 1
ATOM 614 C C . PRO A 1 73 ? 14.831 -20.787 -10.444 1.00 90.56 73 PRO A C 1
ATOM 616 O O . PRO A 1 73 ? 14.042 -20.078 -9.819 1.00 90.56 73 PRO A O 1
ATOM 619 N N . LEU A 1 74 ? 14.682 -21.003 -11.753 1.00 89.44 74 LEU A N 1
ATOM 620 C CA . LEU A 1 74 ? 13.637 -20.333 -12.539 1.00 89.44 74 LEU A CA 1
ATOM 621 C C . LEU A 1 74 ? 12.228 -20.736 -12.086 1.00 89.44 74 LEU A C 1
ATOM 623 O O . LEU A 1 74 ? 11.314 -19.916 -12.105 1.00 89.44 74 LEU A O 1
ATOM 627 N N . GLU A 1 75 ? 12.066 -21.972 -11.617 1.00 90.88 75 GLU A N 1
ATOM 628 C CA . GLU A 1 75 ? 10.793 -22.516 -11.151 1.00 90.88 75 GLU A CA 1
ATOM 629 C C . GLU A 1 75 ? 10.271 -21.772 -9.916 1.00 90.88 75 GLU A C 1
ATOM 631 O O . GLU A 1 75 ? 9.064 -21.611 -9.763 1.00 90.88 75 GLU A O 1
ATOM 636 N N . VAL A 1 76 ? 11.167 -21.275 -9.050 1.00 90.88 76 VAL A N 1
ATOM 637 C CA . VAL A 1 76 ? 10.763 -20.521 -7.850 1.00 90.88 76 VAL A CA 1
ATOM 638 C C . VAL A 1 76 ? 10.506 -19.041 -8.132 1.00 90.88 76 VAL A C 1
ATOM 640 O O . VAL A 1 76 ? 9.927 -18.350 -7.293 1.00 90.88 76 VAL A O 1
ATOM 643 N N . LEU A 1 77 ? 10.932 -18.546 -9.298 1.00 89.56 77 LEU A N 1
ATOM 644 C CA . LEU A 1 77 ? 10.657 -17.185 -9.762 1.00 89.56 77 LEU A CA 1
ATOM 645 C C . LEU A 1 77 ? 9.315 -17.081 -10.494 1.00 89.56 77 LEU A C 1
ATOM 647 O O . LEU A 1 77 ? 8.782 -15.975 -10.614 1.00 89.56 77 LEU A O 1
ATOM 651 N N . ASP A 1 78 ? 8.755 -18.208 -10.939 1.00 93.94 78 ASP A N 1
ATOM 652 C CA . ASP A 1 78 ? 7.450 -18.257 -11.588 1.00 93.94 78 ASP A CA 1
ATOM 653 C C . ASP A 1 78 ? 6.356 -17.636 -10.704 1.00 93.94 78 ASP A C 1
ATOM 655 O O . ASP A 1 78 ? 6.260 -17.897 -9.499 1.00 93.94 78 ASP A O 1
ATOM 659 N N . TRP A 1 79 ? 5.519 -16.787 -11.305 1.00 96.81 79 TRP A N 1
ATOM 660 C CA . TRP A 1 79 ? 4.491 -16.070 -10.561 1.00 96.81 79 TRP A CA 1
ATOM 661 C C . TRP A 1 79 ? 3.456 -17.002 -9.936 1.00 96.81 79 TRP A C 1
ATOM 663 O O . TRP A 1 79 ? 3.033 -16.733 -8.816 1.00 96.81 79 TRP A O 1
ATOM 673 N N . SER A 1 80 ? 3.046 -18.089 -10.593 1.00 96.38 80 SER A N 1
ATOM 674 C CA . SER A 1 80 ? 2.066 -19.010 -10.009 1.00 96.38 80 SER A CA 1
ATOM 675 C C . SER A 1 80 ? 2.623 -19.666 -8.748 1.00 96.38 80 SER A C 1
ATOM 677 O O . SER A 1 80 ? 1.918 -19.741 -7.737 1.00 96.38 80 SER A O 1
ATOM 679 N N . TYR A 1 81 ? 3.903 -20.048 -8.768 1.00 94.50 81 TYR A N 1
ATOM 680 C CA . TYR A 1 81 ? 4.590 -20.536 -7.574 1.00 94.50 81 TYR A CA 1
ATOM 681 C C . TYR A 1 81 ? 4.663 -19.456 -6.484 1.00 94.50 81 TYR A C 1
ATOM 683 O O . TYR A 1 81 ? 4.143 -19.657 -5.383 1.00 94.50 81 TYR A O 1
ATOM 691 N N . ARG A 1 82 ? 5.219 -18.274 -6.788 1.00 96.44 82 ARG A N 1
ATOM 692 C CA . ARG A 1 82 ? 5.359 -17.175 -5.810 1.00 96.44 82 ARG A CA 1
ATOM 693 C C . ARG A 1 82 ? 4.023 -16.708 -5.240 1.00 96.44 82 ARG A C 1
ATOM 695 O O . ARG A 1 82 ? 3.926 -16.474 -4.040 1.00 96.44 82 ARG A O 1
ATOM 702 N N . CYS A 1 83 ? 2.991 -16.593 -6.071 1.00 96.44 83 CYS A N 1
ATOM 703 C CA . CYS A 1 83 ? 1.659 -16.152 -5.669 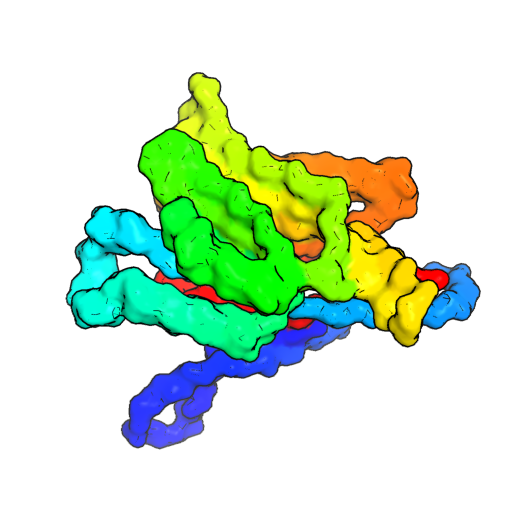1.00 96.44 83 CYS A CA 1
ATOM 704 C C . CYS A 1 83 ? 1.055 -17.089 -4.620 1.00 96.44 83 CYS A C 1
ATOM 706 O O . CYS A 1 83 ? 0.500 -16.608 -3.631 1.00 96.44 83 CYS A O 1
ATOM 708 N N . SER A 1 84 ? 1.223 -18.408 -4.789 1.00 96.25 84 SER A N 1
ATOM 709 C CA . SER A 1 84 ? 0.757 -19.393 -3.805 1.00 96.25 84 SER A CA 1
ATOM 710 C C . SER A 1 84 ? 1.408 -19.180 -2.433 1.00 96.25 84 SER A C 1
ATOM 712 O O . SER A 1 84 ? 0.694 -19.083 -1.437 1.00 96.25 84 SER A O 1
ATOM 714 N N . LEU A 1 85 ? 2.729 -18.976 -2.390 1.00 94.12 85 LEU A N 1
ATOM 715 C CA . LEU A 1 85 ? 3.476 -18.721 -1.155 1.00 94.12 85 LEU A CA 1
ATOM 716 C C . LEU A 1 85 ? 3.134 -17.367 -0.521 1.00 94.12 85 LEU A C 1
ATOM 718 O O . LEU A 1 85 ? 2.989 -17.272 0.696 1.00 94.12 85 LEU A O 1
ATOM 722 N N . VAL A 1 86 ? 2.977 -16.315 -1.330 1.00 94.06 86 VAL A N 1
ATOM 723 C CA . VAL A 1 86 ? 2.569 -14.985 -0.850 1.00 94.06 86 VAL A CA 1
ATOM 724 C C . VAL A 1 86 ? 1.187 -15.053 -0.200 1.00 94.06 86 VAL A C 1
ATOM 726 O O . VAL A 1 86 ? 0.998 -14.529 0.898 1.00 94.06 86 VAL A O 1
ATOM 729 N N . LEU A 1 87 ? 0.222 -15.712 -0.847 1.00 95.88 87 LEU A N 1
ATOM 730 C CA . LEU A 1 87 ? -1.116 -15.895 -0.290 1.00 95.88 87 LEU A CA 1
ATOM 731 C C . LEU A 1 87 ? -1.089 -16.778 0.958 1.00 95.88 87 LEU A C 1
ATOM 733 O O . LEU A 1 87 ? -1.729 -16.425 1.945 1.00 95.88 87 LEU A O 1
ATOM 737 N N . GLU A 1 88 ? -0.341 -17.884 0.951 1.00 93.88 88 GLU A N 1
ATOM 738 C CA . GLU A 1 88 ? -0.183 -18.747 2.124 1.00 93.88 88 GLU A CA 1
ATOM 739 C C . GLU A 1 88 ? 0.335 -17.952 3.326 1.00 93.88 88 GLU A C 1
ATOM 741 O O . GLU A 1 88 ? -0.253 -18.018 4.404 1.00 93.88 88 GLU A O 1
ATOM 746 N N . GLU A 1 89 ? 1.368 -17.133 3.135 1.00 90.31 89 GLU A N 1
ATOM 747 C CA . GLU A 1 89 ? 1.936 -16.309 4.197 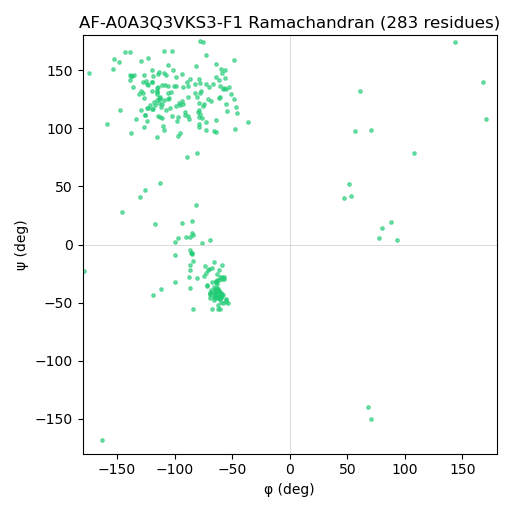1.00 90.31 89 GLU A CA 1
ATOM 748 C C . GLU A 1 89 ? 0.932 -15.259 4.706 1.00 90.31 89 GLU A C 1
ATOM 750 O O . GLU A 1 89 ? 0.744 -15.119 5.917 1.00 90.31 89 GLU A O 1
ATOM 755 N N . ILE A 1 90 ? 0.229 -14.550 3.813 1.00 93.31 90 ILE A N 1
ATOM 756 C CA . ILE A 1 90 ? -0.796 -13.569 4.209 1.00 93.31 90 ILE A CA 1
ATOM 757 C C . ILE A 1 90 ? -1.909 -14.246 5.021 1.00 93.31 90 ILE A C 1
ATOM 759 O O . ILE A 1 90 ? -2.321 -13.729 6.061 1.00 93.31 90 ILE A O 1
ATOM 763 N N . LEU A 1 91 ? -2.389 -15.407 4.571 1.00 94.12 91 LEU A N 1
ATOM 764 C CA . LEU A 1 91 ? -3.478 -16.134 5.223 1.00 94.12 91 LEU A CA 1
ATOM 765 C C . LEU A 1 91 ? -3.050 -16.780 6.540 1.00 94.12 91 LEU A C 1
ATOM 767 O O . LEU A 1 91 ? -3.849 -16.825 7.475 1.00 94.12 91 LEU A O 1
ATOM 771 N N . LYS A 1 92 ? -1.803 -17.250 6.627 1.00 90.00 92 LYS A N 1
ATOM 772 C CA . LYS A 1 92 ? -1.211 -17.808 7.845 1.00 90.00 92 LYS A CA 1
ATOM 773 C C . LYS A 1 92 ? -1.202 -16.789 8.978 1.00 90.00 92 LYS A C 1
ATOM 775 O O . LYS A 1 92 ? -1.521 -17.142 10.111 1.00 90.00 92 LYS A O 1
ATOM 780 N N . TRP A 1 93 ? -0.837 -15.543 8.682 1.00 88.75 93 TRP A N 1
ATOM 781 C CA . TRP A 1 93 ? -0.779 -14.488 9.692 1.00 88.75 93 TRP A CA 1
ATOM 782 C C . TRP A 1 93 ? -2.105 -13.750 9.888 1.00 88.75 93 TRP A C 1
ATOM 784 O O . TRP A 1 93 ? -2.347 -13.250 10.982 1.00 88.75 93 TRP A O 1
ATOM 794 N N . GLY A 1 94 ? -2.956 -13.685 8.860 1.00 91.94 94 GLY A N 1
ATOM 795 C CA . GLY A 1 94 ? -4.293 -13.089 8.922 1.00 91.94 94 GLY A CA 1
ATOM 796 C C . GLY A 1 94 ? -4.341 -11.662 9.496 1.00 91.94 94 GLY A C 1
ATOM 797 O O . GLY A 1 94 ? -5.110 -11.442 10.432 1.00 91.94 94 GLY A O 1
ATOM 798 N N . PRO A 1 95 ? -3.536 -10.709 8.985 1.00 94.12 95 PRO A N 1
ATOM 799 C CA . PRO A 1 95 ? -3.384 -9.384 9.586 1.00 94.12 95 PRO A CA 1
ATOM 800 C C . PRO A 1 95 ? -4.641 -8.518 9.436 1.00 94.12 95 PRO A C 1
ATOM 802 O O . PRO A 1 95 ? -5.153 -8.384 8.337 1.00 94.12 95 PRO A O 1
ATOM 805 N N . ASP A 1 96 ? -5.100 -7.815 10.471 1.00 94.75 96 ASP A N 1
ATOM 806 C CA . ASP A 1 96 ? -6.307 -6.972 10.359 1.00 94.75 96 ASP A CA 1
ATOM 807 C C . ASP A 1 96 ? -6.161 -5.805 9.363 1.00 94.75 96 ASP A C 1
ATOM 809 O O . ASP A 1 96 ? -7.161 -5.336 8.811 1.00 94.75 96 ASP A O 1
ATOM 813 N N . ILE A 1 97 ? -4.928 -5.344 9.126 1.00 96.50 97 ILE A N 1
ATOM 814 C CA . ILE A 1 97 ? -4.557 -4.361 8.100 1.00 96.50 97 ILE A CA 1
ATOM 815 C C . ILE A 1 97 ? -3.363 -4.893 7.301 1.00 96.50 97 ILE A C 1
ATOM 817 O O . ILE A 1 97 ? -2.338 -5.267 7.867 1.00 96.50 97 ILE A O 1
ATOM 821 N N . LEU A 1 98 ? -3.465 -4.876 5.976 1.00 98.00 98 LEU A N 1
ATOM 822 C CA . LEU A 1 98 ? -2.447 -5.363 5.052 1.00 98.00 98 LEU A CA 1
ATOM 823 C C . LEU A 1 98 ? -2.046 -4.258 4.068 1.00 98.00 98 LEU A C 1
ATOM 825 O O . LEU A 1 98 ? -2.856 -3.815 3.259 1.00 98.00 98 LEU A O 1
ATOM 829 N N . CYS A 1 99 ? -0.785 -3.845 4.113 1.00 98.00 99 CYS A N 1
ATOM 830 C CA . CYS A 1 99 ? -0.186 -2.834 3.247 1.00 98.00 99 CYS A CA 1
ATOM 831 C C . CYS A 1 99 ? 0.808 -3.499 2.288 1.00 98.00 99 CYS A C 1
ATOM 833 O O . CYS A 1 99 ? 1.933 -3.817 2.674 1.00 98.00 99 CYS A O 1
ATOM 835 N N . LEU A 1 100 ? 0.410 -3.698 1.034 1.00 98.12 100 LEU A N 1
ATOM 836 C CA . LEU A 1 100 ? 1.242 -4.318 0.006 1.00 98.12 100 LEU A CA 1
ATOM 837 C C . LEU A 1 100 ? 1.910 -3.279 -0.901 1.00 98.12 100 LEU A C 1
ATOM 839 O O . LEU A 1 100 ? 1.296 -2.259 -1.236 1.00 98.12 100 LEU A O 1
ATOM 843 N N . GLN A 1 101 ? 3.140 -3.567 -1.327 1.00 98.31 101 GLN A N 1
ATOM 844 C CA . GLN A 1 101 ? 3.893 -2.827 -2.350 1.00 98.31 101 GLN A CA 1
ATOM 845 C C . GLN A 1 101 ? 4.303 -3.771 -3.491 1.00 98.31 101 GLN A C 1
ATOM 847 O O . GLN A 1 101 ? 4.308 -4.987 -3.309 1.00 98.31 101 GLN A O 1
ATOM 852 N N . GLU A 1 102 ? 4.630 -3.205 -4.657 1.00 97.62 102 GLU A N 1
ATOM 853 C CA . GLU A 1 102 ? 4.926 -3.947 -5.898 1.00 97.62 102 GLU A CA 1
ATOM 854 C C . GLU A 1 102 ? 3.820 -4.938 -6.288 1.00 97.62 102 GLU A C 1
ATOM 856 O O . GLU A 1 102 ? 4.052 -6.069 -6.709 1.00 97.62 102 GLU A O 1
ATOM 861 N N . VAL A 1 103 ? 2.571 -4.503 -6.147 1.00 98.50 103 VAL A N 1
ATOM 862 C CA . VAL A 1 103 ? 1.415 -5.301 -6.545 1.00 98.50 103 VAL A CA 1
ATOM 863 C C . VAL A 1 103 ? 1.112 -5.037 -8.018 1.00 98.50 103 VAL A C 1
ATOM 865 O O . VAL A 1 103 ? 0.623 -3.959 -8.365 1.00 98.50 103 VAL A O 1
ATOM 868 N N . GLN A 1 104 ? 1.394 -6.013 -8.880 1.00 98.69 104 GLN A N 1
ATOM 869 C CA . GLN A 1 104 ? 1.080 -5.938 -10.310 1.00 98.69 104 GLN A CA 1
ATOM 870 C C . GLN A 1 104 ? -0.438 -5.927 -10.557 1.00 98.69 104 GLN A C 1
ATOM 872 O O . GLN A 1 104 ? -1.177 -6.663 -9.907 1.00 98.69 104 GLN A O 1
ATOM 877 N N . GLU A 1 105 ? -0.907 -5.090 -11.482 1.00 98.62 105 GLU A N 1
ATOM 878 C CA . GLU A 1 105 ? -2.331 -4.779 -11.673 1.00 98.62 105 GLU A CA 1
ATOM 879 C C . GLU A 1 105 ? -3.182 -5.991 -12.064 1.00 98.62 105 GLU A C 1
ATOM 881 O O . GLU A 1 105 ? -4.179 -6.272 -11.399 1.00 98.62 105 GLU A O 1
ATOM 886 N N . ASN A 1 106 ? -2.794 -6.742 -13.097 1.00 98.31 106 ASN A N 1
ATOM 887 C CA . ASN A 1 106 ? -3.531 -7.945 -13.501 1.00 98.31 106 ASN A CA 1
ATOM 888 C C . ASN A 1 106 ? -3.555 -8.980 -12.363 1.00 98.31 106 ASN A C 1
ATOM 890 O O . ASN A 1 106 ? -4.611 -9.479 -11.988 1.00 98.31 106 ASN A O 1
ATOM 894 N N . HIS A 1 107 ? -2.410 -9.213 -11.721 1.00 98.44 107 HIS A N 1
ATOM 895 C CA . HIS A 1 107 ? -2.281 -10.150 -10.608 1.00 98.44 107 HIS A CA 1
ATOM 896 C C . HIS A 1 107 ? -3.095 -9.743 -9.372 1.00 98.44 107 HIS A C 1
ATOM 898 O O . HIS A 1 107 ? -3.589 -10.609 -8.645 1.00 98.44 107 HIS A O 1
ATOM 904 N N . TYR A 1 108 ? -3.269 -8.439 -9.135 1.00 98.69 108 TYR A N 1
ATOM 905 C CA . TYR A 1 108 ? -4.160 -7.940 -8.095 1.00 98.69 108 TYR A CA 1
ATOM 906 C C . TYR A 1 108 ? -5.598 -8.387 -8.349 1.00 98.69 108 TYR A C 1
ATOM 908 O O . TYR A 1 108 ? -6.194 -9.019 -7.478 1.00 98.69 108 TYR A O 1
ATOM 916 N N . TYR A 1 109 ? -6.143 -8.081 -9.528 1.00 98.56 109 TYR A N 1
ATOM 917 C CA . TYR A 1 109 ? -7.546 -8.356 -9.836 1.00 98.56 109 TYR A CA 1
ATOM 918 C C . TYR A 1 109 ? -7.833 -9.845 -10.035 1.00 98.56 109 TYR A C 1
ATOM 920 O O . TYR A 1 109 ? -8.898 -10.313 -9.638 1.00 98.56 109 TYR A O 1
ATOM 928 N N . GLU A 1 110 ? -6.895 -10.585 -10.621 1.00 98.31 110 GLU A N 1
ATOM 929 C CA . GLU A 1 110 ? -7.101 -11.984 -10.996 1.00 98.31 110 GLU A CA 1
ATOM 930 C C . GLU A 1 110 ? -6.796 -12.949 -9.846 1.00 98.31 110 GLU A C 1
ATOM 932 O O . GLU A 1 110 ? -7.502 -13.944 -9.689 1.00 98.31 110 GLU A O 1
ATOM 937 N N . HIS A 1 111 ? -5.766 -12.684 -9.030 1.00 98.12 111 HIS A N 1
ATOM 938 C CA . HIS A 1 111 ? -5.261 -13.671 -8.064 1.00 98.12 111 HIS A CA 1
ATOM 939 C C . HIS A 1 111 ? -5.370 -13.220 -6.602 1.00 98.12 111 HIS A C 1
ATOM 941 O O . HIS A 1 111 ? -5.771 -14.010 -5.748 1.00 98.12 111 HIS A O 1
ATOM 947 N N . LEU A 1 112 ? -5.027 -11.967 -6.280 1.00 98.19 112 LEU A N 1
ATOM 948 C CA . LEU A 1 112 ? -4.965 -11.514 -4.882 1.00 98.19 112 LEU A CA 1
ATOM 949 C C . LEU A 1 112 ? -6.331 -11.078 -4.342 1.00 98.19 112 LEU A C 1
ATOM 951 O O . LEU A 1 112 ? -6.788 -11.584 -3.316 1.00 98.19 112 LEU A O 1
ATOM 955 N N . TYR A 1 113 ? -6.994 -10.140 -5.020 1.00 98.44 113 TYR A N 1
ATOM 956 C CA . TYR A 1 113 ? -8.246 -9.541 -4.560 1.00 98.44 113 TYR A CA 1
ATOM 957 C C . TYR A 1 113 ? -9.375 -10.564 -4.358 1.00 98.44 113 TYR A C 1
ATOM 959 O O . TYR A 1 113 ? -10.014 -10.497 -3.306 1.00 98.44 113 TYR A O 1
ATOM 967 N N . PRO A 1 114 ? -9.611 -11.544 -5.258 1.00 98.56 114 PRO A N 1
ATOM 968 C CA . PRO A 1 114 ? -10.664 -12.539 -5.051 1.00 98.56 114 PRO A CA 1
ATOM 969 C C . PRO A 1 114 ? -10.474 -13.343 -3.758 1.00 98.56 114 PRO A C 1
ATOM 971 O O . PRO A 1 114 ? -11.424 -13.535 -2.998 1.00 98.56 114 PRO A O 1
ATOM 974 N N . VAL A 1 115 ? -9.234 -13.753 -3.466 1.00 98.38 115 VAL A N 1
ATOM 975 C CA . VAL A 1 115 ? -8.898 -14.523 -2.259 1.00 98.38 115 VAL A CA 1
ATOM 976 C C . VAL A 1 115 ? -9.029 -13.658 -1.005 1.00 98.38 115 VAL A C 1
ATOM 978 O O . VAL A 1 115 ? -9.638 -14.081 -0.022 1.00 98.38 115 VAL A O 1
ATOM 981 N N . LEU A 1 116 ? -8.503 -12.430 -1.031 1.00 98.25 116 LEU A N 1
ATOM 982 C CA . LEU A 1 116 ? -8.587 -11.499 0.099 1.00 98.25 116 LEU A CA 1
ATOM 983 C C . LEU A 1 116 ? -10.040 -11.106 0.401 1.00 98.25 116 LEU A C 1
ATOM 985 O O . LEU A 1 116 ? -10.464 -11.136 1.557 1.00 98.25 116 LEU A O 1
ATOM 989 N N . SER A 1 117 ? -10.831 -10.809 -0.629 1.00 98.12 117 SER A N 1
ATOM 990 C CA . SER A 1 117 ? -12.246 -10.468 -0.482 1.00 98.12 117 SER A CA 1
ATOM 991 C C . SER A 1 117 ? -13.047 -11.625 0.118 1.00 98.12 117 SER A C 1
ATOM 993 O O . SER A 1 117 ? -13.780 -11.424 1.088 1.00 98.12 117 SER A O 1
ATOM 995 N N . GLN A 1 118 ? -12.830 -12.858 -0.358 1.00 98.00 118 GLN A N 1
ATOM 996 C CA . GLN A 1 118 ? -13.455 -14.055 0.215 1.00 98.00 118 GLN A CA 1
ATOM 997 C C . GLN A 1 118 ? -13.104 -14.247 1.701 1.00 98.00 118 GLN A C 1
ATOM 999 O O . GLN A 1 118 ? -13.897 -14.791 2.470 1.00 98.00 118 GLN A O 1
ATOM 1004 N N . ARG A 1 119 ? -11.927 -13.779 2.124 1.00 97.31 119 ARG A N 1
ATOM 1005 C CA . ARG A 1 119 ? -11.456 -13.828 3.515 1.00 97.31 119 ARG A CA 1
ATOM 1006 C C . ARG A 1 119 ? -11.911 -12.636 4.363 1.00 97.31 119 ARG A C 1
ATOM 1008 O O . ARG A 1 119 ? -11.520 -12.545 5.521 1.00 97.31 119 ARG A O 1
ATOM 1015 N N . GLY A 1 120 ? -12.769 -11.765 3.828 1.00 97.50 120 GLY A N 1
ATOM 1016 C CA . GLY A 1 120 ? -13.391 -10.666 4.570 1.00 97.50 120 GLY A CA 1
ATOM 1017 C C . GLY A 1 120 ? -12.576 -9.372 4.599 1.00 97.50 120 GLY A C 1
ATOM 1018 O O . GLY A 1 120 ? -12.807 -8.533 5.478 1.00 97.50 120 GLY A O 1
ATOM 1019 N N . TYR A 1 121 ? -11.632 -9.212 3.668 1.00 98.38 121 TYR A N 1
ATOM 1020 C CA . TYR A 1 121 ? -10.925 -7.954 3.462 1.00 98.38 121 TYR A CA 1
ATOM 1021 C C . TYR A 1 121 ? -11.659 -7.057 2.471 1.00 98.38 121 TYR A C 1
ATOM 1023 O O . TYR A 1 121 ? -12.044 -7.483 1.381 1.00 98.38 121 TYR A O 1
ATOM 1031 N N . THR A 1 122 ? -11.749 -5.778 2.814 1.00 98.31 122 THR A N 1
ATOM 1032 C CA . THR A 1 122 ? -11.951 -4.717 1.828 1.00 98.31 122 THR A CA 1
ATOM 1033 C C . THR A 1 122 ? -10.580 -4.195 1.413 1.00 98.31 122 THR A C 1
ATOM 1035 O O . THR A 1 122 ? -9.727 -3.978 2.272 1.00 98.31 122 THR A O 1
ATOM 1038 N N . CYS A 1 123 ? -10.356 -3.996 0.114 1.00 98.38 123 CYS A N 1
ATOM 1039 C CA . CYS A 1 123 ? -9.064 -3.582 -0.430 1.00 98.38 123 CYS A CA 1
ATOM 1040 C C . CYS A 1 123 ? -9.191 -2.350 -1.321 1.00 98.38 123 CYS A C 1
ATOM 1042 O O . CYS A 1 123 ? -10.099 -2.256 -2.146 1.00 98.38 123 CYS A O 1
ATOM 1044 N N . VAL A 1 124 ? -8.219 -1.451 -1.191 1.00 98.62 124 VAL A N 1
ATOM 1045 C CA . VAL A 1 124 ? -8.016 -0.292 -2.057 1.00 98.62 124 VAL A CA 1
ATOM 1046 C C . VAL A 1 124 ? -6.690 -0.463 -2.782 1.00 98.62 124 VAL A C 1
ATOM 1048 O O . VAL A 1 124 ? -5.665 -0.706 -2.147 1.00 98.62 124 VAL A O 1
ATOM 1051 N N . TYR A 1 125 ? -6.696 -0.307 -4.105 1.00 98.81 125 TYR A N 1
ATOM 1052 C CA . TYR A 1 125 ? -5.510 -0.441 -4.948 1.00 98.81 125 TYR A CA 1
ATOM 1053 C C . TYR A 1 125 ? -5.210 0.854 -5.702 1.00 98.81 125 TYR A C 1
ATOM 1055 O O . TYR A 1 125 ? -6.114 1.523 -6.207 1.00 98.81 125 TYR A O 1
ATOM 1063 N N . LYS A 1 126 ? -3.923 1.193 -5.804 1.00 98.69 126 LYS A N 1
ATOM 1064 C CA . LYS A 1 126 ? -3.422 2.293 -6.626 1.00 98.69 126 LYS A CA 1
ATOM 1065 C C . LYS A 1 126 ? -2.214 1.831 -7.424 1.00 98.69 126 LYS A C 1
ATOM 1067 O O . LYS A 1 126 ? -1.116 1.703 -6.879 1.00 98.69 126 LYS A O 1
ATOM 1072 N N . ARG A 1 127 ? -2.413 1.660 -8.733 1.00 98.69 127 ARG A N 1
ATOM 1073 C CA . ARG A 1 127 ? -1.322 1.497 -9.697 1.00 98.69 127 ARG A CA 1
ATOM 1074 C C . ARG A 1 127 ? -0.469 2.764 -9.765 1.00 98.69 127 ARG A C 1
ATOM 1076 O O . ARG A 1 127 ? -0.987 3.884 -9.665 1.00 98.69 127 ARG A O 1
ATOM 1083 N N . ARG A 1 128 ? 0.838 2.585 -9.953 1.00 98.38 128 ARG A N 1
ATOM 1084 C CA . ARG A 1 128 ? 1.766 3.660 -10.317 1.00 98.38 128 ARG A CA 1
ATOM 1085 C C . ARG A 1 128 ? 1.357 4.298 -11.642 1.00 98.38 128 ARG A C 1
ATOM 1087 O O . ARG A 1 128 ? 0.749 3.669 -12.502 1.00 98.38 128 ARG A O 1
ATOM 1094 N N . THR A 1 129 ? 1.676 5.575 -11.811 1.00 97.56 129 THR A N 1
ATOM 1095 C CA . THR A 1 129 ? 1.298 6.303 -13.030 1.00 97.56 129 THR A CA 1
ATOM 1096 C C . THR A 1 129 ? 2.224 5.971 -14.209 1.00 97.56 129 THR A C 1
ATOM 1098 O O . THR A 1 129 ? 3.205 5.228 -14.080 1.00 97.56 129 THR A O 1
ATOM 1101 N N . GLY A 1 130 ? 1.907 6.502 -15.393 1.00 95.56 130 GLY A N 1
ATOM 1102 C CA . GLY A 1 130 ? 2.661 6.228 -16.616 1.00 95.56 130 GLY A CA 1
ATOM 1103 C C . GLY A 1 130 ? 2.503 4.778 -17.081 1.00 95.56 130 GLY A C 1
ATOM 1104 O O . GLY A 1 130 ? 1.411 4.211 -17.017 1.00 95.56 130 GLY A O 1
ATOM 1105 N N . THR A 1 131 ? 3.603 4.183 -17.542 1.00 95.88 131 THR A N 1
ATOM 1106 C CA . THR A 1 131 ? 3.654 2.820 -18.101 1.00 95.88 131 THR A CA 1
ATOM 1107 C C . THR A 1 131 ? 3.938 1.734 -17.060 1.00 95.88 131 THR A C 1
ATOM 1109 O O . THR A 1 131 ? 4.159 0.587 -17.430 1.00 95.88 131 THR A O 1
ATOM 1112 N N . ASN A 1 132 ? 3.979 2.077 -15.768 1.00 97.25 132 ASN A N 1
ATOM 1113 C CA . ASN A 1 132 ? 4.230 1.099 -14.708 1.00 97.25 132 ASN A CA 1
ATOM 1114 C C . ASN A 1 132 ? 2.999 0.205 -14.512 1.00 97.25 132 ASN A C 1
ATOM 1116 O O . ASN A 1 132 ? 1.867 0.698 -14.504 1.00 97.25 132 ASN A O 1
ATOM 1120 N N . THR A 1 133 ? 3.230 -1.092 -14.330 1.00 97.88 133 THR A N 1
ATOM 1121 C CA . THR A 1 133 ? 2.184 -2.112 -14.165 1.00 97.88 133 THR A CA 1
ATOM 1122 C C . THR A 1 133 ? 1.954 -2.493 -12.703 1.00 97.88 133 THR A C 1
ATOM 1124 O O . THR A 1 133 ? 0.979 -3.173 -12.395 1.00 97.88 133 THR A O 1
ATOM 1127 N N . ASP A 1 134 ? 2.808 -2.029 -11.789 1.00 98.38 134 ASP A N 1
ATOM 1128 C CA . ASP A 1 134 ? 2.740 -2.285 -10.353 1.00 98.38 134 ASP A CA 1
ATOM 1129 C C . ASP A 1 134 ? 2.179 -1.100 -9.549 1.00 98.38 134 ASP A C 1
ATOM 1131 O O . ASP A 1 134 ? 2.055 0.030 -10.029 1.00 98.38 134 ASP A O 1
ATOM 1135 N N . GLY A 1 135 ? 1.827 -1.356 -8.292 1.00 98.50 135 GLY A N 1
ATOM 1136 C CA . GLY A 1 135 ? 1.220 -0.376 -7.404 1.00 98.50 135 GLY A CA 1
ATOM 1137 C C . GLY A 1 135 ? 1.276 -0.758 -5.932 1.00 98.50 135 GLY A C 1
ATOM 1138 O O . GLY A 1 135 ? 1.965 -1.694 -5.526 1.00 98.50 135 GLY A O 1
ATOM 1139 N N . CYS A 1 136 ? 0.521 -0.013 -5.130 1.00 98.69 136 CYS A N 1
ATOM 1140 C CA . CYS A 1 136 ? 0.283 -0.319 -3.723 1.00 98.69 136 CYS A CA 1
ATOM 1141 C C . CYS A 1 136 ? -1.153 -0.811 -3.535 1.00 98.69 136 CYS A C 1
ATOM 1143 O O . CYS A 1 136 ? -2.068 -0.318 -4.197 1.00 98.69 136 CYS A O 1
ATOM 1145 N N . ALA A 1 137 ? -1.357 -1.734 -2.597 1.00 98.81 137 ALA A N 1
ATOM 1146 C CA . ALA A 1 137 ? -2.683 -2.109 -2.114 1.00 98.81 137 ALA A CA 1
ATOM 1147 C C . ALA A 1 137 ? -2.746 -1.933 -0.597 1.00 98.81 137 ALA A C 1
ATOM 1149 O O . ALA A 1 137 ? -1.805 -2.295 0.107 1.00 98.81 137 ALA A O 1
ATOM 1150 N N . THR A 1 138 ? -3.849 -1.401 -0.086 1.00 98.69 138 THR A N 1
ATOM 1151 C CA . THR A 1 138 ? -4.129 -1.369 1.350 1.00 98.69 138 THR A CA 1
ATOM 1152 C C . THR A 1 138 ? -5.457 -2.060 1.591 1.00 98.69 138 THR A C 1
ATOM 1154 O O . THR A 1 138 ? -6.493 -1.611 1.102 1.00 98.69 138 THR A O 1
ATOM 1157 N N . CYS A 1 139 ? -5.419 -3.157 2.336 1.00 98.62 139 CYS A N 1
ATOM 1158 C CA . CYS A 1 139 ? -6.587 -3.932 2.712 1.00 98.62 139 CYS A CA 1
ATOM 1159 C C . CYS A 1 139 ? -6.817 -3.863 4.219 1.00 98.62 139 CYS A C 1
ATOM 1161 O O . CYS A 1 139 ? -5.869 -3.782 4.998 1.00 98.62 139 CYS A O 1
ATOM 1163 N N . TYR A 1 140 ? -8.074 -3.927 4.636 1.00 98.25 140 TYR A N 1
ATOM 1164 C CA . TYR A 1 140 ? -8.464 -3.990 6.039 1.00 98.25 140 TYR A CA 1
ATOM 1165 C C . TYR A 1 140 ? -9.604 -4.985 6.219 1.00 98.25 140 TYR A C 1
ATOM 1167 O O . TYR A 1 140 ? -10.463 -5.138 5.347 1.00 98.25 140 TYR A O 1
ATOM 1175 N N . HIS A 1 141 ? -9.622 -5.675 7.353 1.00 96.38 141 HIS A N 1
ATOM 1176 C CA . HIS A 1 141 ? -10.682 -6.627 7.637 1.00 96.38 141 HIS A CA 1
ATOM 1177 C C . HIS A 1 141 ? -11.967 -5.883 8.029 1.00 96.38 141 HIS A C 1
ATOM 1179 O O . HIS A 1 141 ? -12.013 -5.186 9.046 1.00 96.38 141 HIS A O 1
ATOM 1185 N N . SER A 1 142 ? -13.044 -6.066 7.258 1.00 93.81 142 SER A N 1
ATOM 1186 C CA . SER A 1 142 ? -14.292 -5.296 7.408 1.00 93.81 142 SER A CA 1
ATOM 1187 C C . SER A 1 142 ? -15.034 -5.557 8.729 1.00 93.81 142 SER A C 1
ATOM 1189 O O . SER A 1 142 ? -15.906 -4.780 9.116 1.00 93.81 142 SER A O 1
ATOM 1191 N N . ARG A 1 143 ? -14.689 -6.638 9.449 1.00 91.50 143 ARG A N 1
ATOM 1192 C CA . ARG A 1 143 ? -15.197 -6.911 10.807 1.00 91.50 143 ARG A CA 1
ATOM 1193 C C . ARG A 1 143 ? -14.550 -6.007 11.866 1.0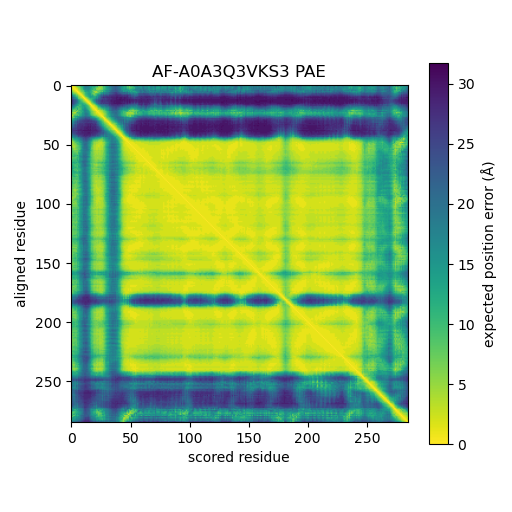0 91.50 143 ARG A C 1
ATOM 1195 O O . ARG A 1 143 ? -15.154 -5.770 12.904 1.00 91.50 143 ARG A O 1
ATOM 1202 N N . CYS A 1 144 ? -13.324 -5.550 11.606 1.00 91.44 144 CYS A N 1
ATOM 1203 C CA . CYS A 1 144 ? -12.495 -4.784 12.533 1.00 91.44 144 CYS A CA 1
ATOM 1204 C C . CYS A 1 144 ? -12.547 -3.285 12.222 1.00 91.44 144 CYS A C 1
ATOM 1206 O O . CYS A 1 144 ? -12.455 -2.467 13.133 1.00 91.44 144 CYS A O 1
ATOM 1208 N N . PHE A 1 145 ? -12.704 -2.915 10.947 1.00 94.38 145 PHE A N 1
ATOM 1209 C CA . PHE A 1 145 ? -12.630 -1.527 10.502 1.00 94.38 145 PHE A CA 1
ATOM 1210 C C . PHE A 1 145 ? -13.711 -1.178 9.480 1.00 94.38 145 PHE A C 1
ATOM 1212 O O . PHE A 1 145 ? -14.060 -1.980 8.617 1.00 94.38 145 PHE A O 1
ATOM 1219 N N . SER A 1 146 ? -14.194 0.061 9.548 1.00 94.25 146 SER A N 1
ATOM 1220 C CA . SER A 1 146 ? -14.997 0.691 8.499 1.00 94.25 146 SER A CA 1
ATOM 1221 C C . SER A 1 146 ? -14.243 1.866 7.890 1.00 94.25 146 SER A C 1
ATOM 1223 O O . SER A 1 146 ? -13.705 2.696 8.625 1.00 94.25 146 SER A O 1
ATOM 1225 N N . GLU A 1 147 ? -14.256 1.977 6.571 1.00 95.88 147 GLU A N 1
ATOM 1226 C CA . GLU A 1 147 ? -13.657 3.095 5.847 1.00 95.88 147 GLU A CA 1
ATOM 1227 C C . GLU A 1 147 ? -14.535 4.343 5.878 1.00 95.88 147 GLU A C 1
ATOM 1229 O O . GLU A 1 147 ? -15.757 4.275 5.755 1.00 95.88 147 GLU A O 1
ATOM 1234 N N . PHE A 1 148 ? -13.881 5.487 6.065 1.00 94.38 148 PHE A N 1
ATOM 1235 C CA . PHE A 1 148 ? -14.489 6.815 6.032 1.00 94.38 148 PHE A CA 1
ATOM 1236 C C . PHE A 1 148 ? -14.015 7.628 4.829 1.00 94.38 148 PHE A C 1
ATOM 1238 O O . PHE A 1 148 ? -14.799 8.372 4.246 1.00 94.38 148 PHE A O 1
ATOM 1245 N N . SER A 1 149 ? -12.735 7.519 4.464 1.00 96.94 149 SER A N 1
ATOM 1246 C CA . SER A 1 149 ? -12.195 8.216 3.296 1.00 96.94 149 SER A CA 1
ATOM 1247 C C . SER A 1 149 ? -10.995 7.502 2.697 1.00 96.94 149 SER A C 1
ATOM 1249 O O . SER A 1 149 ? -10.194 6.907 3.421 1.00 96.94 149 SER A O 1
ATOM 1251 N N . VAL A 1 150 ? -10.828 7.680 1.389 1.00 98.25 150 VAL A N 1
ATOM 1252 C CA . VAL A 1 150 ? -9.698 7.186 0.603 1.00 98.25 150 VAL A CA 1
ATOM 1253 C C . VAL A 1 150 ? -9.081 8.343 -0.168 1.00 98.25 150 VAL A C 1
ATOM 1255 O O . VAL A 1 150 ? -9.774 9.007 -0.938 1.00 98.25 150 VAL A O 1
ATOM 1258 N N . THR A 1 151 ? -7.774 8.541 -0.021 1.00 98.62 151 THR A N 1
ATOM 1259 C CA . THR A 1 151 ? -6.991 9.405 -0.905 1.00 98.62 151 THR A CA 1
ATOM 1260 C C . THR A 1 151 ? -5.930 8.578 -1.620 1.00 98.62 151 THR A C 1
ATOM 1262 O O . THR A 1 151 ? -5.073 7.957 -0.989 1.00 98.62 151 THR A O 1
ATOM 1265 N N . LEU A 1 152 ? -5.962 8.604 -2.953 1.00 98.69 152 LEU A N 1
ATOM 1266 C CA . LEU A 1 152 ? -4.935 8.004 -3.801 1.00 98.69 152 LEU A CA 1
ATOM 1267 C C . LEU A 1 152 ? -3.970 9.099 -4.253 1.00 98.69 152 LEU A C 1
ATOM 1269 O O . LEU A 1 152 ? -4.372 10.055 -4.914 1.00 98.69 152 LEU A O 1
ATOM 1273 N N . LEU A 1 153 ? -2.700 8.966 -3.890 1.00 98.38 153 LEU A N 1
ATOM 1274 C CA . LEU A 1 153 ? -1.678 9.969 -4.152 1.00 98.38 153 LEU A CA 1
ATOM 1275 C C . LEU A 1 153 ? -0.852 9.611 -5.379 1.00 98.38 153 LEU A C 1
ATOM 1277 O O . LEU A 1 153 ? -0.390 8.483 -5.537 1.00 98.38 153 LEU A O 1
ATOM 1281 N N . GLU A 1 154 ? -0.607 10.618 -6.208 1.00 98.44 154 GLU A N 1
ATOM 1282 C CA . GLU A 1 154 ? 0.354 10.577 -7.303 1.00 98.44 154 GLU A CA 1
ATOM 1283 C C . GLU A 1 154 ? 1.455 11.586 -7.001 1.00 98.44 154 GLU A C 1
ATOM 1285 O O . GLU A 1 154 ? 1.178 12.766 -6.763 1.00 98.44 154 GLU A O 1
ATOM 1290 N N . PHE A 1 155 ? 2.706 11.126 -6.978 1.00 97.50 155 PHE A N 1
ATOM 1291 C CA . PHE A 1 155 ? 3.824 12.016 -6.669 1.00 97.50 155 PHE A CA 1
ATOM 1292 C C . PHE A 1 155 ? 4.364 12.736 -7.901 1.00 97.50 155 PHE A C 1
ATOM 1294 O O . PHE A 1 155 ? 4.966 13.795 -7.755 1.00 97.50 155 PHE A O 1
ATOM 1301 N N . TYR A 1 156 ? 4.127 12.196 -9.098 1.00 97.25 156 TYR A N 1
ATOM 1302 C CA . TYR A 1 156 ? 4.533 12.822 -10.350 1.00 97.25 156 TYR A CA 1
ATOM 1303 C C . TYR A 1 156 ? 3.879 14.202 -10.519 1.00 97.25 156 TYR A C 1
ATOM 1305 O O . TYR A 1 156 ? 2.654 14.331 -10.444 1.00 97.25 156 TYR A O 1
ATOM 1313 N N . ARG A 1 157 ? 4.688 15.232 -10.780 1.00 96.25 157 ARG A N 1
ATOM 1314 C CA . ARG A 1 157 ? 4.238 16.598 -11.075 1.00 96.25 157 ARG A CA 1
ATOM 1315 C C . ARG A 1 157 ? 4.839 17.056 -12.408 1.00 96.25 157 ARG A C 1
ATOM 1317 O O . ARG A 1 157 ? 6.051 17.274 -12.474 1.00 96.25 157 ARG A O 1
ATOM 1324 N N . PRO A 1 158 ? 4.019 17.222 -13.466 1.00 93.06 158 PRO A N 1
ATOM 1325 C CA . PRO A 1 158 ? 4.492 17.743 -14.744 1.00 93.06 158 PRO A CA 1
ATOM 1326 C C . PRO A 1 158 ? 5.246 19.066 -14.565 1.00 93.06 158 PRO A C 1
ATOM 1328 O O . PRO A 1 158 ? 4.806 19.938 -13.817 1.00 93.06 158 PRO A O 1
ATOM 1331 N N . GLY A 1 159 ? 6.388 19.211 -15.238 1.00 91.06 159 GLY A N 1
ATOM 1332 C CA . GLY A 1 159 ? 7.200 20.432 -15.189 1.00 91.06 159 GLY A CA 1
ATOM 1333 C C . GLY A 1 159 ? 8.049 20.614 -13.924 1.00 91.06 159 GLY A C 1
ATOM 1334 O O . GLY A 1 159 ? 8.681 21.654 -13.779 1.00 91.06 159 GLY A O 1
ATOM 1335 N N . THR A 1 160 ? 8.095 19.632 -13.017 1.00 92.69 160 THR A N 1
ATOM 1336 C CA . THR A 1 160 ? 8.966 19.660 -11.830 1.00 92.69 160 THR A CA 1
ATOM 1337 C C . THR A 1 160 ? 10.027 18.564 -11.917 1.00 92.69 160 THR A C 1
ATOM 1339 O O . THR A 1 160 ? 9.713 17.389 -11.743 1.00 92.69 160 THR A O 1
ATOM 1342 N N . GLU A 1 161 ? 11.298 18.932 -12.108 1.00 89.50 161 GLU A N 1
ATOM 1343 C CA . GLU A 1 161 ? 12.415 17.966 -12.187 1.00 89.50 161 GLU A CA 1
ATOM 1344 C C . GLU A 1 161 ? 12.593 17.127 -10.909 1.00 89.50 161 GLU A C 1
ATOM 1346 O O . GLU A 1 161 ? 13.057 15.989 -10.955 1.00 89.50 161 GLU A O 1
ATOM 1351 N N . LEU A 1 162 ? 12.206 17.677 -9.753 1.00 92.31 162 LEU A N 1
ATOM 1352 C CA . LEU A 1 162 ? 12.264 16.985 -8.463 1.00 92.31 162 LEU A CA 1
ATOM 1353 C C . LEU A 1 162 ? 11.195 15.885 -8.322 1.00 92.31 162 LEU A C 1
ATOM 1355 O O . LEU A 1 162 ? 11.363 14.954 -7.541 1.00 92.31 162 LEU A O 1
ATOM 1359 N N . LEU A 1 163 ? 10.084 15.988 -9.053 1.00 94.25 163 LEU A N 1
ATOM 1360 C CA . LEU A 1 163 ? 8.918 15.107 -8.939 1.00 94.25 163 LEU A CA 1
ATOM 1361 C C . LEU A 1 163 ? 8.568 14.507 -10.305 1.00 94.25 163 LEU A C 1
ATOM 1363 O O . LEU A 1 163 ? 7.415 14.459 -10.723 1.00 94.25 163 LEU A O 1
ATOM 1367 N N . ASP A 1 164 ? 9.589 14.005 -10.991 1.00 94.06 164 ASP A N 1
ATOM 1368 C CA . ASP A 1 164 ? 9.523 13.402 -12.324 1.00 94.06 164 ASP A CA 1
ATOM 1369 C C . ASP A 1 164 ? 9.359 11.864 -12.283 1.00 94.06 164 ASP A C 1
ATOM 1371 O O . ASP A 1 164 ? 9.643 11.160 -13.256 1.00 94.06 164 ASP A O 1
ATOM 1375 N N . ARG A 1 165 ? 8.925 11.312 -11.140 1.00 96.31 165 ARG A N 1
ATOM 1376 C CA . ARG A 1 165 ? 8.770 9.866 -10.913 1.00 96.31 165 ARG A CA 1
ATOM 1377 C C . ARG A 1 165 ? 7.332 9.490 -10.587 1.00 96.31 165 ARG A C 1
ATOM 1379 O O . ARG A 1 165 ? 6.662 10.144 -9.796 1.00 96.31 165 ARG A O 1
ATOM 1386 N N . HIS A 1 166 ? 6.904 8.363 -11.144 1.00 97.31 166 HIS A N 1
ATOM 1387 C CA . HIS A 1 166 ? 5.533 7.849 -11.105 1.00 97.31 166 HIS A CA 1
ATOM 1388 C C . HIS A 1 166 ? 5.180 7.028 -9.851 1.00 97.31 166 HIS A C 1
ATOM 1390 O O . HIS A 1 166 ? 4.263 6.208 -9.878 1.00 97.31 166 HIS A O 1
ATOM 1396 N N . ASN A 1 167 ? 5.931 7.191 -8.761 1.00 98.19 167 ASN A N 1
ATOM 1397 C CA . ASN A 1 167 ? 5.601 6.572 -7.477 1.00 98.19 167 ASN A CA 1
ATOM 1398 C C . ASN A 1 167 ? 4.263 7.125 -6.943 1.00 98.19 167 ASN A C 1
ATOM 1400 O O . ASN A 1 167 ? 3.839 8.233 -7.292 1.00 98.19 167 ASN A O 1
ATOM 1404 N N . VAL A 1 168 ? 3.601 6.334 -6.103 1.00 98.56 168 VAL A N 1
ATOM 1405 C CA . VAL A 1 168 ? 2.247 6.593 -5.594 1.00 98.56 168 VAL A CA 1
ATOM 1406 C C . VAL A 1 168 ? 2.152 6.244 -4.114 1.00 98.56 168 VAL A C 1
A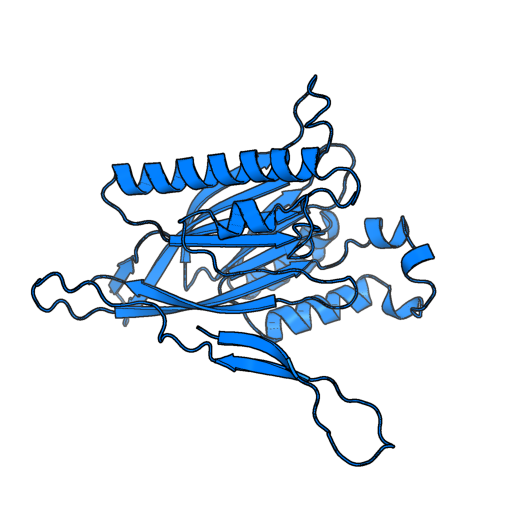TOM 1408 O O . VAL A 1 168 ? 3.008 5.537 -3.583 1.00 98.56 168 VAL A O 1
ATOM 1411 N N . GLY A 1 169 ? 1.084 6.710 -3.471 1.00 98.25 169 GLY A N 1
ATOM 1412 C CA . GLY A 1 169 ? 0.730 6.339 -2.105 1.00 98.25 169 GLY A CA 1
ATOM 1413 C C . GLY A 1 169 ? -0.780 6.208 -1.923 1.00 98.25 169 GLY A C 1
ATOM 1414 O O . GLY A 1 169 ? -1.564 6.658 -2.759 1.00 98.25 169 GLY A O 1
ATOM 1415 N N . ILE A 1 170 ? -1.189 5.592 -0.820 1.00 98.75 170 ILE A N 1
ATOM 1416 C CA . ILE A 1 170 ? -2.585 5.450 -0.400 1.00 98.75 170 ILE A CA 1
ATOM 1417 C C . ILE A 1 170 ? -2.698 5.959 1.032 1.00 98.75 170 ILE A C 1
ATOM 1419 O O . ILE A 1 170 ? -1.932 5.529 1.893 1.00 98.75 170 ILE A O 1
ATOM 1423 N N . VAL A 1 171 ? -3.669 6.833 1.289 1.00 98.50 171 VAL A N 1
ATOM 1424 C CA . VAL A 1 171 ? -4.052 7.271 2.636 1.00 98.50 171 V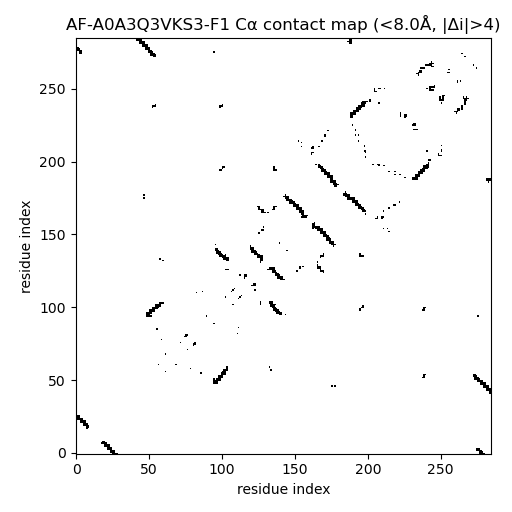AL A CA 1
ATOM 1425 C C . VAL A 1 171 ? -5.514 6.898 2.864 1.00 98.50 171 VAL A C 1
ATOM 1427 O O . VAL A 1 171 ? -6.400 7.381 2.162 1.00 98.50 171 VAL A O 1
ATOM 1430 N N . LEU A 1 172 ? -5.764 6.026 3.836 1.00 98.12 172 LEU A N 1
ATOM 1431 C CA . LEU A 1 172 ? -7.096 5.621 4.278 1.00 98.12 172 LEU A CA 1
ATOM 1432 C C . LEU A 1 172 ? -7.389 6.215 5.648 1.00 98.12 172 LEU A C 1
ATOM 1434 O O . LEU A 1 172 ? -6.552 6.152 6.544 1.00 98.12 172 LEU A O 1
ATOM 1438 N N . LEU A 1 173 ? -8.605 6.716 5.840 1.00 97.56 173 LEU A N 1
ATOM 1439 C CA . LEU A 1 173 ? -9.135 6.981 7.170 1.00 97.56 173 LEU A CA 1
ATOM 1440 C C . LEU A 1 173 ? -10.096 5.857 7.532 1.00 97.56 173 LEU A C 1
ATOM 1442 O O . LEU A 1 173 ? -11.174 5.731 6.947 1.00 97.56 173 LEU A O 1
ATOM 1446 N N . LEU A 1 174 ? -9.693 5.039 8.495 1.00 95.88 174 LEU A N 1
ATOM 1447 C CA . LEU A 1 174 ? -10.481 3.931 9.010 1.00 95.88 174 LEU A CA 1
ATOM 1448 C C . LEU A 1 174 ? -11.034 4.279 10.387 1.00 95.88 174 LEU A C 1
ATOM 1450 O O . LEU A 1 174 ? -10.447 5.060 11.136 1.00 95.88 174 LEU A O 1
ATOM 1454 N N . ARG A 1 175 ? -12.146 3.651 10.757 1.00 92.75 175 ARG A N 1
ATOM 1455 C CA . ARG A 1 175 ? -12.612 3.613 12.140 1.00 92.75 175 ARG A CA 1
ATOM 1456 C C . ARG A 1 175 ? -12.698 2.185 12.651 1.00 92.75 175 ARG A C 1
ATOM 1458 O O . ARG A 1 175 ? -13.305 1.356 11.972 1.00 92.75 175 ARG A O 1
ATOM 1465 N N . PRO A 1 176 ? -12.162 1.910 13.848 1.00 90.25 176 PRO A N 1
ATOM 1466 C CA . PRO A 1 176 ? -12.351 0.636 14.518 1.00 90.25 176 PRO A CA 1
ATOM 1467 C C . PRO A 1 176 ? -13.829 0.384 14.795 1.00 90.25 176 PRO A C 1
ATOM 1469 O O . PRO A 1 176 ? -14.540 1.274 15.270 1.00 90.25 176 PRO A O 1
ATOM 1472 N N . VAL A 1 177 ? -14.257 -0.842 14.536 1.00 86.62 177 VAL A N 1
ATOM 1473 C CA . VAL A 1 177 ? -15.605 -1.338 14.776 1.00 86.62 177 VAL A CA 1
ATOM 1474 C C . VAL A 1 177 ? -15.533 -2.362 15.900 1.00 86.62 177 VAL A C 1
ATOM 1476 O O . VAL A 1 177 ? -14.894 -3.399 15.757 1.00 86.62 177 VAL A O 1
ATOM 1479 N N . VAL A 1 178 ? -16.212 -2.095 17.015 1.00 74.19 178 VAL A N 1
ATOM 1480 C CA . VAL A 1 178 ? -16.344 -3.063 18.111 1.00 74.19 178 VAL A CA 1
ATOM 1481 C C . VAL A 1 178 ? -17.785 -3.534 18.183 1.00 74.19 178 VAL A C 1
ATOM 1483 O O . VAL A 1 178 ? -18.663 -2.788 18.613 1.00 74.19 178 VAL A O 1
ATOM 1486 N N . THR A 1 179 ? -18.018 -4.787 17.804 1.00 67.19 179 THR A N 1
ATOM 1487 C CA . THR A 1 179 ? -19.292 -5.485 18.010 1.00 67.19 179 THR A CA 1
ATOM 1488 C C . THR A 1 179 ? -19.265 -6.284 19.312 1.00 67.19 179 THR A C 1
ATOM 1490 O O . THR A 1 179 ? -18.401 -7.140 19.505 1.00 67.19 179 THR A O 1
ATOM 1493 N N . ARG A 1 180 ? -20.220 -6.030 20.218 1.00 58.12 180 ARG A N 1
ATOM 1494 C CA . ARG A 1 180 ? -20.493 -6.890 21.386 1.00 58.12 180 ARG A CA 1
ATOM 1495 C C . ARG A 1 180 ? -21.920 -7.431 21.322 1.00 58.12 180 ARG A C 1
ATOM 1497 O O . ARG A 1 180 ? -22.864 -6.659 21.447 1.00 58.12 180 ARG A O 1
ATOM 1504 N N . GLY A 1 181 ? -22.069 -8.751 21.205 1.00 63.59 181 GLY A N 1
ATOM 1505 C CA . GLY A 1 181 ? -23.385 -9.390 21.074 1.00 63.59 181 GLY A CA 1
ATOM 1506 C C . GLY A 1 181 ? -24.029 -9.104 19.714 1.00 63.59 181 GLY A C 1
ATOM 1507 O O . GLY A 1 181 ? -23.310 -8.937 18.732 1.00 63.59 181 GLY A O 1
ATOM 1508 N N . SER A 1 182 ? -25.364 -9.059 19.657 1.00 56.56 182 SER A N 1
ATOM 1509 C CA . SER A 1 182 ? -26.101 -8.851 18.404 1.00 56.56 182 SER A CA 1
ATOM 1510 C C . SER A 1 182 ? -26.177 -7.388 17.948 1.00 56.56 182 SER A C 1
ATOM 1512 O O . SER A 1 182 ? -26.207 -7.171 16.745 1.00 56.56 182 SER A O 1
ATOM 1514 N N . ASP A 1 183 ? -26.151 -6.388 18.848 1.00 59.62 183 ASP A N 1
ATOM 1515 C CA . ASP A 1 183 ? -26.624 -5.031 18.486 1.00 59.62 183 ASP A CA 1
ATOM 1516 C C . ASP A 1 183 ? -25.897 -3.829 19.126 1.00 59.62 183 ASP A C 1
ATOM 1518 O O . ASP A 1 183 ? -26.471 -2.749 19.249 1.00 59.62 183 ASP A O 1
ATOM 1522 N N . VAL A 1 184 ? -24.615 -3.928 19.502 1.00 53.34 184 VAL A N 1
ATOM 1523 C CA . VAL A 1 184 ? -23.844 -2.717 19.869 1.00 53.34 184 VAL A CA 1
ATOM 1524 C C . VAL A 1 184 ? -22.577 -2.601 19.034 1.00 53.34 184 VAL A C 1
ATOM 1526 O O . VAL A 1 184 ? -21.611 -3.327 19.269 1.00 53.34 184 VAL A O 1
ATOM 1529 N N . LYS A 1 185 ? -22.592 -1.656 18.080 1.00 64.06 185 LYS A N 1
ATOM 1530 C CA . LYS A 1 185 ? -21.444 -1.205 17.282 1.00 64.06 185 LYS A CA 1
ATOM 1531 C C . LYS A 1 185 ? -20.872 0.065 17.919 1.00 64.06 185 LYS A C 1
ATOM 1533 O O . LYS A 1 185 ? -21.351 1.163 17.653 1.00 64.06 185 LYS A O 1
ATOM 1538 N N . ALA A 1 186 ? -19.876 -0.077 18.788 1.00 68.44 186 ALA A N 1
ATOM 1539 C CA . ALA A 1 186 ? -19.110 1.078 19.253 1.00 68.44 186 ALA A CA 1
ATOM 1540 C C . ALA A 1 186 ? -18.027 1.408 18.217 1.00 68.44 186 ALA A C 1
ATOM 1542 O O . ALA A 1 186 ? -17.385 0.503 17.679 1.00 68.44 186 ALA A O 1
ATOM 1543 N N . MET A 1 187 ? -17.834 2.696 17.941 1.00 78.38 187 MET A N 1
ATOM 1544 C CA . MET A 1 187 ? -16.820 3.178 17.006 1.00 78.38 187 MET A CA 1
ATOM 1545 C C . MET A 1 187 ? -15.654 3.776 17.788 1.00 78.38 187 MET A C 1
ATOM 1547 O O . MET A 1 187 ? -15.852 4.649 18.631 1.00 78.38 187 MET A O 1
ATOM 1551 N N . GLY A 1 188 ? -14.443 3.297 17.516 1.00 82.38 188 GLY A N 1
ATOM 1552 C CA . GLY A 1 188 ? -13.225 3.856 18.099 1.00 82.38 188 GLY A CA 1
ATOM 1553 C C . GLY A 1 188 ? -12.812 5.195 17.475 1.00 82.38 188 GLY A C 1
ATOM 1554 O O . GLY A 1 188 ? -13.410 5.634 16.483 1.00 82.38 188 GLY A O 1
ATOM 1555 N N . PRO A 1 189 ? -11.763 5.838 18.026 1.00 86.19 189 PRO A N 1
ATOM 1556 C CA . PRO A 1 189 ? -11.148 6.994 17.388 1.00 86.19 189 PRO A CA 1
ATOM 1557 C C . PRO A 1 189 ? -10.635 6.624 15.985 1.00 86.19 189 PRO A C 1
ATOM 1559 O O . PRO A 1 189 ? -10.201 5.484 15.784 1.00 86.19 189 PRO A O 1
ATOM 1562 N N . PRO A 1 190 ? -10.649 7.561 15.021 1.00 91.50 190 PRO A N 1
ATOM 1563 C CA . PRO A 1 190 ? -10.129 7.310 13.684 1.00 91.50 190 PRO A CA 1
ATOM 1564 C C . PRO A 1 190 ? -8.666 6.835 13.670 1.00 91.50 190 PRO A C 1
ATOM 1566 O O . PRO A 1 190 ? -7.858 7.189 14.535 1.00 91.50 190 PRO A O 1
ATOM 1569 N N . LEU A 1 191 ? -8.331 6.041 12.656 1.00 92.81 191 LEU A N 1
ATOM 1570 C CA . LEU A 1 191 ? -6.997 5.542 12.344 1.00 92.81 191 LEU A CA 1
ATOM 1571 C C . LEU A 1 191 ? -6.668 5.900 10.889 1.00 92.81 191 LEU A C 1
ATOM 1573 O O . LEU A 1 191 ? -7.264 5.365 9.957 1.00 92.81 191 LEU A O 1
ATOM 1577 N N . CYS A 1 192 ? -5.717 6.808 10.702 1.00 95.31 192 CYS A N 1
ATOM 1578 C CA . CYS A 1 192 ? -5.124 7.130 9.413 1.00 95.31 192 CYS A CA 1
ATOM 1579 C C . CYS A 1 192 ? -4.089 6.056 9.058 1.00 95.31 192 CYS A C 1
ATOM 1581 O O . CYS A 1 192 ? -3.092 5.901 9.761 1.00 95.31 192 CYS A O 1
ATOM 1583 N N . VAL A 1 193 ? -4.329 5.304 7.987 1.00 96.56 193 VAL A N 1
ATOM 1584 C CA . VAL A 1 193 ? -3.439 4.261 7.474 1.00 96.56 193 VAL A CA 1
ATOM 1585 C C . VAL A 1 193 ? -2.850 4.719 6.154 1.00 96.56 193 VAL A C 1
ATOM 1587 O O . VAL A 1 193 ? -3.562 4.972 5.187 1.00 96.56 193 VAL A O 1
ATOM 1590 N N . ALA A 1 194 ? -1.535 4.795 6.113 1.00 97.00 194 ALA A N 1
ATOM 1591 C CA . ALA A 1 194 ? -0.752 5.262 4.994 1.00 97.00 194 ALA A CA 1
ATOM 1592 C C . ALA A 1 194 ? 0.108 4.116 4.448 1.00 97.00 194 ALA A C 1
ATOM 1594 O O . ALA A 1 194 ? 0.744 3.402 5.218 1.00 97.00 194 ALA A O 1
ATOM 1595 N N . ASN A 1 195 ? 0.146 3.948 3.127 1.00 98.00 195 ASN A N 1
ATOM 1596 C CA . ASN A 1 195 ? 0.983 2.964 2.440 1.00 98.00 195 ASN A CA 1
ATOM 1597 C C . ASN A 1 195 ? 1.647 3.604 1.214 1.00 98.00 195 ASN A C 1
ATOM 1599 O O . ASN A 1 195 ? 0.987 4.329 0.469 1.00 98.00 195 ASN A O 1
ATOM 1603 N N . THR A 1 196 ? 2.937 3.356 0.994 1.00 96.81 196 THR A N 1
ATOM 1604 C CA . THR A 1 196 ? 3.684 3.913 -0.143 1.00 96.81 196 THR A CA 1
ATOM 1605 C C . THR A 1 196 ? 4.849 3.017 -0.566 1.00 96.81 196 THR A C 1
ATOM 1607 O O . THR A 1 196 ? 5.353 2.217 0.220 1.00 96.81 196 THR A O 1
ATOM 1610 N N . HIS A 1 197 ? 5.310 3.190 -1.803 1.00 94.38 197 HIS A N 1
ATOM 1611 C CA . HIS A 1 197 ? 6.585 2.664 -2.286 1.00 94.38 197 HIS A CA 1
ATOM 1612 C C . HIS A 1 197 ? 7.393 3.824 -2.884 1.00 94.38 197 HIS A C 1
ATOM 1614 O O . HIS A 1 197 ? 7.120 4.288 -3.998 1.00 94.38 197 HIS A O 1
ATOM 1620 N N . LEU A 1 198 ? 8.363 4.332 -2.117 1.00 92.69 198 LEU A N 1
ATOM 1621 C CA . LEU A 1 198 ? 9.212 5.455 -2.521 1.00 92.69 198 LEU A CA 1
ATOM 1622 C C . LEU A 1 198 ? 10.223 5.044 -3.592 1.00 92.69 198 LEU A C 1
ATOM 1624 O O . LEU A 1 198 ? 10.522 3.867 -3.779 1.00 92.69 198 LEU A O 1
ATOM 1628 N N . LEU A 1 199 ? 10.792 6.034 -4.281 1.00 92.44 199 LEU A N 1
ATOM 1629 C CA . LEU A 1 199 ? 11.806 5.816 -5.309 1.00 92.44 199 LEU A CA 1
ATOM 1630 C C . LEU A 1 199 ? 12.960 4.919 -4.815 1.00 92.44 199 LEU A C 1
ATOM 1632 O O . LEU A 1 199 ? 13.602 5.206 -3.805 1.00 92.44 199 LEU A O 1
ATOM 1636 N N . PHE A 1 200 ? 13.293 3.890 -5.596 1.00 87.25 200 PHE A N 1
ATOM 1637 C CA . PHE A 1 200 ? 14.407 2.981 -5.312 1.00 87.25 200 PHE A CA 1
ATOM 1638 C C . PHE A 1 200 ? 15.778 3.671 -5.376 1.00 87.25 200 PHE A C 1
ATOM 1640 O O . PHE A 1 200 ? 16.570 3.549 -4.441 1.00 87.25 200 PHE A O 1
ATOM 1647 N N . ASN A 1 201 ? 16.040 4.451 -6.435 1.00 86.88 201 ASN A N 1
ATOM 1648 C CA . ASN A 1 201 ? 17.367 4.990 -6.762 1.00 86.88 201 ASN A CA 1
ATOM 1649 C C . ASN A 1 201 ? 18.090 5.586 -5.529 1.00 86.88 201 ASN A C 1
ATOM 1651 O O . ASN A 1 201 ? 17.664 6.625 -5.011 1.00 86.88 201 ASN A O 1
ATOM 1655 N N . PRO A 1 202 ? 19.201 4.977 -5.071 1.00 82.94 202 PRO A N 1
ATOM 1656 C CA . PRO A 1 202 ? 19.866 5.364 -3.827 1.00 82.94 202 PRO A CA 1
ATOM 1657 C C . PRO A 1 202 ? 20.510 6.753 -3.900 1.00 82.94 202 PRO A C 1
ATOM 1659 O O . PRO A 1 202 ? 20.730 7.382 -2.870 1.00 82.94 202 PRO A O 1
ATOM 1662 N N . ARG A 1 203 ? 20.779 7.264 -5.110 1.00 85.69 203 ARG A N 1
ATOM 1663 C CA . ARG A 1 203 ? 21.390 8.584 -5.330 1.00 85.69 203 ARG A CA 1
ATOM 1664 C C . ARG A 1 203 ? 20.384 9.734 -5.339 1.00 85.69 203 ARG A C 1
ATOM 1666 O O . ARG A 1 203 ? 20.797 10.884 -5.402 1.00 85.69 203 ARG A O 1
ATOM 1673 N N . ARG A 1 204 ? 19.079 9.445 -5.305 1.00 87.81 204 ARG A N 1
ATOM 1674 C CA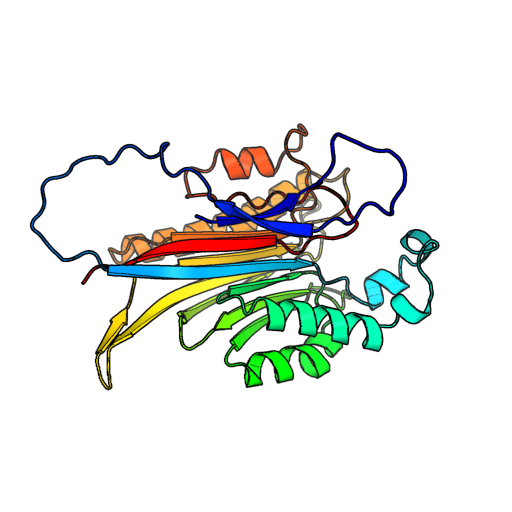 . ARG A 1 204 ? 18.005 10.447 -5.423 1.00 87.81 204 ARG A CA 1
ATOM 1675 C C . ARG A 1 204 ? 17.209 10.602 -4.129 1.00 87.81 204 ARG A C 1
ATOM 1677 O O . ARG A 1 204 ? 15.985 10.476 -4.110 1.00 87.81 204 ARG A O 1
ATOM 1684 N N . GLY A 1 205 ? 17.925 10.834 -3.027 1.00 86.50 205 GLY A N 1
ATOM 1685 C CA . GLY A 1 205 ? 17.317 11.101 -1.718 1.00 86.50 205 GLY A CA 1
ATOM 1686 C C . GLY A 1 205 ? 16.447 12.364 -1.710 1.00 86.50 205 GLY A C 1
ATOM 1687 O O . GLY A 1 205 ? 15.431 12.396 -1.027 1.00 86.50 205 GLY A O 1
ATOM 1688 N N . ASP A 1 206 ? 16.792 13.351 -2.539 1.00 87.00 206 ASP A N 1
ATOM 1689 C CA . ASP A 1 206 ? 15.996 14.548 -2.830 1.00 87.00 206 ASP A CA 1
ATOM 1690 C C . ASP A 1 206 ? 14.569 14.198 -3.286 1.00 87.00 206 ASP A C 1
ATOM 1692 O O . ASP A 1 206 ? 13.598 14.674 -2.696 1.00 87.00 206 ASP A O 1
ATOM 1696 N N . ILE A 1 207 ? 14.431 13.297 -4.267 1.00 91.75 207 ILE A N 1
ATOM 1697 C CA . ILE A 1 207 ? 13.118 12.842 -4.745 1.00 91.75 207 ILE A CA 1
ATOM 1698 C C . ILE A 1 207 ? 12.392 12.067 -3.642 1.00 91.75 207 ILE A C 1
ATOM 1700 O O . ILE A 1 207 ? 11.207 12.302 -3.419 1.00 91.75 207 ILE A O 1
ATOM 1704 N N . LYS A 1 208 ? 13.076 11.154 -2.934 1.00 86.69 208 LYS A N 1
ATOM 1705 C CA . LYS A 1 208 ? 12.451 10.362 -1.855 1.00 86.69 208 LYS A CA 1
ATOM 1706 C C . LYS A 1 208 ? 11.868 11.265 -0.767 1.00 86.69 208 LYS A C 1
ATOM 1708 O O . LYS A 1 208 ? 10.742 11.042 -0.328 1.00 86.69 208 LYS A O 1
ATOM 1713 N N . LEU A 1 209 ? 12.605 12.303 -0.366 1.00 88.12 209 LEU A N 1
ATOM 1714 C CA . LEU A 1 209 ? 12.145 13.291 0.609 1.00 88.12 209 LEU A CA 1
ATOM 1715 C C . LEU A 1 209 ? 10.961 14.104 0.080 1.00 88.12 209 LEU A C 1
ATOM 1717 O O . LEU A 1 209 ? 10.001 14.308 0.818 1.00 88.12 209 LEU A O 1
ATOM 1721 N N . ALA A 1 210 ? 10.980 14.520 -1.188 1.00 91.50 210 ALA A N 1
ATOM 1722 C CA . ALA A 1 210 ? 9.858 15.235 -1.797 1.00 91.50 210 ALA A CA 1
ATOM 1723 C C . ALA A 1 210 ? 8.585 14.369 -1.875 1.00 91.50 210 ALA A C 1
ATOM 1725 O O . ALA A 1 210 ? 7.496 14.830 -1.535 1.00 91.50 210 ALA A O 1
ATOM 1726 N N . GLN A 1 211 ? 8.717 13.095 -2.256 1.00 94.12 211 GLN A N 1
ATOM 1727 C CA . GLN A 1 211 ? 7.616 12.123 -2.263 1.00 94.12 211 GLN A CA 1
ATOM 1728 C C . GLN A 1 211 ? 7.054 11.901 -0.853 1.00 94.12 211 GLN A C 1
ATOM 1730 O O . GLN A 1 211 ? 5.841 11.959 -0.644 1.00 94.12 211 GLN A O 1
ATOM 1735 N N . LEU A 1 212 ? 7.936 11.711 0.132 1.00 90.56 212 LEU A N 1
ATOM 1736 C CA . LEU A 1 212 ? 7.543 11.586 1.530 1.00 90.56 212 LEU A CA 1
ATOM 1737 C C . LEU A 1 212 ? 6.840 12.855 2.034 1.00 90.56 212 LEU A C 1
ATOM 1739 O O . LEU A 1 212 ? 5.850 12.749 2.748 1.00 90.56 212 LEU A O 1
ATOM 1743 N N . ALA A 1 213 ? 7.304 14.045 1.655 1.00 90.12 213 ALA A N 1
ATOM 1744 C CA . ALA A 1 213 ? 6.672 15.300 2.050 1.00 90.12 213 ALA A CA 1
ATOM 1745 C C . ALA A 1 213 ? 5.228 15.405 1.534 1.00 90.12 213 ALA A C 1
ATOM 1747 O O . ALA A 1 213 ? 4.352 15.823 2.287 1.00 90.12 213 ALA A O 1
ATOM 1748 N N . ILE A 1 214 ? 4.952 14.965 0.298 1.00 95.31 214 ILE A N 1
ATOM 1749 C CA . ILE A 1 214 ? 3.579 14.887 -0.234 1.00 95.31 214 ILE A CA 1
ATOM 1750 C C . ILE A 1 214 ? 2.728 13.931 0.611 1.00 95.31 214 ILE A C 1
ATOM 1752 O O . ILE A 1 214 ? 1.604 14.271 0.980 1.00 95.31 214 ILE A O 1
ATOM 1756 N N . MET A 1 215 ? 3.270 12.757 0.948 1.00 94.12 215 MET A N 1
ATOM 1757 C CA . MET A 1 215 ? 2.591 11.769 1.790 1.00 94.12 215 MET A CA 1
ATOM 1758 C C . MET A 1 215 ? 2.251 12.336 3.176 1.00 94.12 215 MET A C 1
ATOM 1760 O O . MET A 1 215 ? 1.114 12.241 3.632 1.00 94.12 215 MET A O 1
ATOM 1764 N N . LEU A 1 216 ? 3.231 12.958 3.836 1.00 91.75 216 LEU A N 1
ATOM 1765 C CA . LEU A 1 216 ? 3.075 13.546 5.165 1.00 91.75 216 LEU A CA 1
ATOM 1766 C C . LEU A 1 216 ? 2.105 14.731 5.157 1.00 91.75 216 LEU A C 1
ATOM 1768 O O . LEU A 1 216 ? 1.327 14.869 6.096 1.00 91.75 216 LEU A O 1
ATOM 1772 N N . ALA A 1 217 ? 2.106 15.549 4.102 1.00 92.81 217 ALA A N 1
ATOM 1773 C CA . ALA A 1 217 ? 1.158 16.649 3.954 1.00 92.81 217 ALA A CA 1
ATOM 1774 C C . ALA A 1 217 ? -0.292 16.148 3.861 1.00 92.81 217 ALA A C 1
ATOM 1776 O O . ALA A 1 217 ? -1.184 16.730 4.478 1.00 92.81 217 ALA A O 1
ATOM 1777 N N . GLU A 1 218 ? -0.535 15.051 3.137 1.00 97.25 218 GLU A N 1
ATOM 1778 C CA . GLU A 1 218 ? -1.869 14.451 3.059 1.00 97.25 218 GLU A CA 1
ATOM 1779 C C . GLU A 1 218 ? -2.292 13.806 4.385 1.00 97.25 218 GLU A C 1
ATOM 1781 O O . GLU A 1 218 ? -3.418 14.008 4.840 1.00 97.25 218 GLU A O 1
ATOM 1786 N N . ILE A 1 219 ? -1.384 13.078 5.042 1.00 92.81 219 ILE A N 1
ATOM 1787 C CA . ILE A 1 219 ? -1.623 12.515 6.377 1.00 92.81 219 ILE A CA 1
ATOM 1788 C C . ILE A 1 219 ? -2.023 13.622 7.356 1.00 92.81 219 ILE A C 1
ATOM 1790 O O . ILE A 1 219 ? -3.025 13.509 8.059 1.00 92.81 219 ILE A O 1
ATOM 1794 N N . ASP A 1 220 ? -1.257 14.708 7.387 1.00 91.00 220 ASP A N 1
ATOM 1795 C CA . ASP A 1 220 ? -1.494 15.838 8.273 1.00 91.00 220 ASP A CA 1
ATOM 1796 C C . ASP A 1 220 ? -2.814 16.555 7.940 1.00 91.00 220 ASP A C 1
ATOM 1798 O O . ASP A 1 220 ? -3.582 16.875 8.847 1.00 91.00 220 ASP A O 1
ATOM 1802 N N . ARG A 1 221 ? -3.175 16.698 6.656 1.00 95.81 221 ARG A N 1
ATOM 1803 C CA . ARG A 1 221 ? -4.504 17.185 6.242 1.00 95.81 221 ARG A CA 1
ATOM 1804 C C . ARG A 1 221 ? -5.631 16.339 6.848 1.00 95.81 221 ARG A C 1
ATOM 1806 O O . ARG A 1 221 ? -6.573 16.895 7.416 1.00 95.81 221 ARG A O 1
ATOM 1813 N N . VAL A 1 222 ? -5.531 15.011 6.757 1.00 93.31 222 VAL A N 1
ATOM 1814 C CA . VAL A 1 222 ? -6.525 14.070 7.305 1.00 93.31 222 VAL A CA 1
ATOM 1815 C C . VAL A 1 222 ? -6.581 14.145 8.835 1.00 93.31 222 VAL A C 1
ATOM 1817 O O . VAL A 1 222 ? -7.667 14.251 9.412 1.00 93.31 222 VAL A O 1
ATOM 1820 N N . VAL A 1 223 ? -5.428 14.154 9.509 1.00 88.88 223 VAL A N 1
ATOM 1821 C CA . VAL A 1 223 ? -5.338 14.230 10.977 1.00 88.88 223 VAL A CA 1
ATOM 1822 C C . VAL A 1 223 ? -5.909 15.549 11.499 1.00 88.88 223 VAL A C 1
ATOM 1824 O O . VAL A 1 223 ? -6.709 15.546 12.438 1.00 88.88 223 VAL A O 1
ATOM 1827 N N . ARG A 1 224 ? -5.570 16.682 10.872 1.00 89.88 224 ARG A N 1
ATOM 1828 C CA . ARG A 1 224 ? -6.137 17.991 11.228 1.00 89.88 224 ARG A CA 1
ATOM 1829 C C . ARG A 1 224 ? -7.643 18.042 10.999 1.00 89.88 224 ARG A C 1
ATOM 1831 O O . ARG A 1 224 ? -8.339 18.627 11.822 1.00 89.88 224 ARG A O 1
ATOM 1838 N N . SER A 1 225 ? -8.149 17.419 9.932 1.00 93.62 225 SER A N 1
ATOM 1839 C CA . SER A 1 225 ? -9.593 17.326 9.688 1.00 93.62 225 SER A CA 1
ATOM 1840 C C . SER A 1 225 ? -10.311 16.573 10.810 1.00 93.62 225 SER A C 1
ATOM 1842 O O . SER A 1 225 ? -11.369 17.012 11.249 1.00 93.62 225 SER A O 1
ATOM 1844 N N . CYS A 1 226 ? -9.733 15.480 11.318 1.00 90.81 226 CYS A N 1
ATOM 1845 C CA . CYS A 1 226 ? -10.286 14.765 12.473 1.00 90.81 226 CYS A CA 1
ATOM 1846 C C . CYS A 1 226 ? -10.271 15.650 13.727 1.00 90.81 226 CYS A C 1
ATOM 1848 O O . CYS A 1 226 ? -11.280 15.772 14.417 1.00 90.81 226 CYS A O 1
ATOM 1850 N N . LYS A 1 227 ? -9.151 16.343 13.974 1.00 89.06 227 LYS A N 1
ATOM 1851 C CA . LYS A 1 227 ? -9.002 17.249 15.120 1.00 89.06 227 LYS A CA 1
ATOM 1852 C C . LYS A 1 227 ? -9.993 18.414 15.079 1.00 89.06 227 LYS A C 1
ATOM 1854 O O . LYS A 1 227 ? -10.526 18.787 16.119 1.00 89.06 227 LYS A O 1
ATOM 1859 N N . ALA A 1 228 ? -10.258 18.970 13.897 1.00 92.25 228 ALA A N 1
ATOM 1860 C CA . ALA A 1 228 ? -11.256 20.020 13.701 1.00 92.25 228 ALA A CA 1
ATOM 1861 C C . ALA A 1 228 ? -12.680 19.544 14.042 1.00 92.25 228 ALA A C 1
ATOM 1863 O O . ALA A 1 228 ? -13.475 20.327 1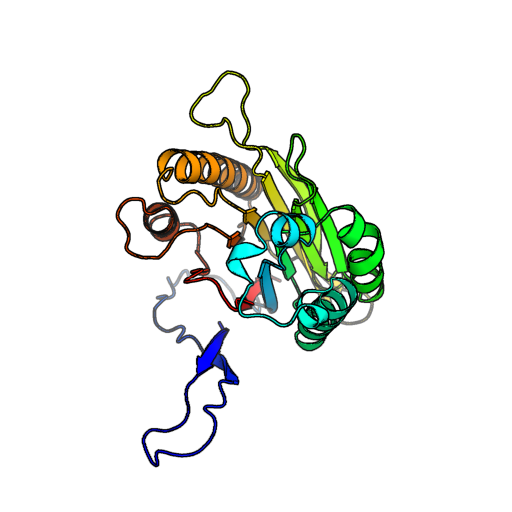4.550 1.00 92.25 228 ALA A O 1
ATOM 1864 N N . ASN A 1 229 ? -12.964 18.252 13.852 1.00 90.94 229 ASN A N 1
ATOM 1865 C CA . ASN A 1 229 ? -14.215 17.610 14.263 1.00 90.94 229 ASN A CA 1
ATOM 1866 C C . ASN A 1 229 ? -14.217 17.171 15.743 1.00 90.94 229 ASN A C 1
ATOM 1868 O O . ASN A 1 229 ? -15.136 16.484 16.179 1.00 90.94 229 ASN A O 1
ATOM 1872 N N . GLY A 1 230 ? -13.199 17.554 16.523 1.00 88.94 230 GLY A N 1
ATOM 1873 C CA . GLY A 1 230 ? -13.078 17.203 17.939 1.00 88.94 230 GLY A CA 1
ATOM 1874 C C . GLY A 1 230 ? -12.543 15.793 18.200 1.00 88.94 230 GLY A C 1
ATOM 1875 O O . GLY A 1 230 ? -12.643 15.305 19.323 1.00 88.94 230 GLY A O 1
ATOM 1876 N N . GLU A 1 231 ? -11.964 15.129 17.196 1.00 87.25 231 GLU A N 1
ATOM 1877 C CA . GLU A 1 231 ? -11.523 13.738 17.299 1.00 87.25 231 GLU A CA 1
ATOM 1878 C C . GLU A 1 231 ? -10.001 13.600 17.272 1.00 87.25 231 GLU A C 1
ATOM 1880 O O . GLU A 1 231 ? -9.300 14.198 16.454 1.00 87.25 231 GLU A O 1
ATOM 1885 N N . HIS A 1 232 ? -9.476 12.741 18.144 1.00 84.56 232 HIS A N 1
ATOM 1886 C CA . HIS A 1 232 ? -8.090 12.295 18.062 1.00 84.56 232 HIS A CA 1
ATOM 1887 C C . HIS A 1 232 ? -7.947 11.230 16.967 1.00 84.56 232 HIS A C 1
ATOM 1889 O O . HIS A 1 232 ? -8.687 10.249 16.970 1.00 84.56 232 HIS A O 1
ATOM 1895 N N . CYS A 1 233 ? -6.970 11.386 16.072 1.00 85.88 233 CYS A N 1
ATOM 1896 C CA . CYS A 1 233 ? -6.692 10.436 14.996 1.00 85.88 233 CYS A CA 1
ATOM 1897 C C . CYS A 1 233 ? -5.345 9.747 15.226 1.00 85.88 233 CYS A C 1
ATOM 1899 O O . CYS A 1 233 ? -4.321 10.410 15.390 1.00 85.88 233 CYS A O 1
ATOM 1901 N N . ASN A 1 234 ? -5.353 8.418 15.240 1.00 87.94 234 ASN A N 1
ATOM 1902 C CA . ASN A 1 234 ? -4.141 7.608 15.301 1.00 87.94 234 ASN A CA 1
ATOM 1903 C C . ASN A 1 234 ? -3.521 7.489 13.903 1.00 87.94 234 ASN A C 1
ATOM 1905 O O . ASN A 1 234 ? -4.240 7.556 12.911 1.00 87.94 234 ASN A O 1
ATOM 1909 N N . LEU A 1 235 ? -2.208 7.278 13.813 1.00 87.44 235 LEU A N 1
ATOM 1910 C CA . LEU A 1 235 ? -1.495 7.165 12.540 1.00 87.44 235 LEU A CA 1
ATOM 1911 C C . LEU A 1 235 ? -0.748 5.834 12.442 1.00 87.44 235 LEU A C 1
ATOM 1913 O O . LEU A 1 235 ? -0.067 5.417 13.375 1.00 87.44 235 LEU A O 1
ATOM 1917 N N . LEU A 1 236 ? -0.837 5.213 11.273 1.00 88.56 236 LEU A N 1
ATOM 1918 C CA . LEU A 1 236 ? -0.057 4.064 10.856 1.00 88.56 236 LEU A CA 1
ATOM 1919 C C . LEU A 1 236 ? 0.549 4.364 9.485 1.00 88.56 236 LEU A C 1
ATOM 1921 O O . LEU A 1 236 ? -0.183 4.529 8.517 1.00 88.56 236 LEU A O 1
ATOM 1925 N N . LEU A 1 237 ? 1.876 4.432 9.399 1.00 90.00 237 LEU A N 1
ATOM 1926 C CA . LEU A 1 237 ? 2.601 4.650 8.149 1.00 90.00 237 LEU A CA 1
ATOM 1927 C C . LEU A 1 237 ? 3.396 3.389 7.794 1.00 90.00 237 LEU A C 1
ATOM 1929 O O . LEU A 1 237 ? 4.377 3.049 8.450 1.00 90.00 237 LEU A O 1
ATOM 1933 N N . CYS A 1 238 ? 2.950 2.703 6.749 1.00 91.50 238 CYS A N 1
ATOM 1934 C CA . CYS A 1 238 ? 3.569 1.522 6.167 1.00 91.50 238 CYS A CA 1
ATOM 1935 C C . CYS A 1 238 ? 4.173 1.851 4.799 1.00 91.50 238 CYS A C 1
ATOM 1937 O O . CYS A 1 238 ? 3.870 2.883 4.194 1.00 91.50 238 CYS A O 1
ATOM 1939 N N . GLY A 1 239 ? 5.006 0.946 4.296 1.00 89.31 239 GLY A N 1
ATOM 1940 C CA . GLY A 1 239 ? 5.560 1.074 2.960 1.00 89.31 239 GLY A CA 1
ATOM 1941 C C . GLY A 1 239 ? 6.991 0.593 2.828 1.00 89.31 239 GLY A C 1
ATOM 1942 O O . GLY A 1 239 ? 7.671 0.292 3.811 1.00 89.31 239 GLY A O 1
ATOM 1943 N N . ASP A 1 240 ? 7.447 0.596 1.582 1.00 87.19 240 ASP A N 1
ATOM 1944 C CA . ASP A 1 240 ? 8.853 0.468 1.234 1.00 87.19 240 ASP A CA 1
ATOM 1945 C C . ASP A 1 240 ? 9.431 1.864 0.973 1.00 87.19 240 ASP A C 1
ATOM 1947 O O . ASP A 1 240 ? 9.143 2.524 -0.030 1.00 87.19 240 ASP A O 1
ATOM 1951 N N . PHE A 1 241 ? 10.230 2.344 1.923 1.00 87.25 241 PHE A N 1
ATOM 1952 C CA . PHE A 1 241 ? 10.841 3.670 1.862 1.00 87.25 241 PHE A CA 1
ATOM 1953 C C . PHE A 1 241 ? 12.151 3.681 1.067 1.00 87.25 241 PHE A C 1
ATOM 1955 O O . PHE A 1 241 ? 12.701 4.759 0.825 1.00 87.25 241 PHE A O 1
ATOM 1962 N N . ASN A 1 242 ? 12.669 2.509 0.670 1.00 84.00 242 ASN A N 1
ATOM 1963 C CA . ASN A 1 242 ? 13.968 2.362 0.015 1.00 84.00 242 ASN A CA 1
ATOM 1964 C C . ASN A 1 242 ? 15.089 3.144 0.729 1.00 84.00 242 ASN A C 1
ATOM 1966 O O . ASN A 1 242 ? 15.931 3.796 0.099 1.00 84.00 242 ASN A O 1
ATOM 1970 N N . ALA A 1 243 ? 15.073 3.127 2.061 1.00 75.94 243 ALA A N 1
ATOM 1971 C CA . ALA A 1 243 ? 16.002 3.864 2.899 1.00 75.94 243 ALA A CA 1
ATOM 1972 C C . ALA A 1 243 ? 16.452 3.017 4.084 1.00 75.94 243 ALA A C 1
ATOM 1974 O O . ALA A 1 243 ? 15.668 2.284 4.681 1.00 75.94 243 ALA A O 1
ATOM 1975 N N . VAL A 1 244 ? 17.729 3.152 4.426 1.00 68.88 244 VAL A N 1
ATOM 1976 C CA . VAL A 1 244 ? 18.362 2.430 5.527 1.00 68.88 244 VAL A CA 1
ATOM 1977 C C . VAL A 1 244 ? 18.511 3.388 6.711 1.00 68.88 244 VAL A C 1
ATOM 1979 O O . VAL A 1 244 ? 19.043 4.481 6.511 1.00 68.88 244 VAL A O 1
ATOM 1982 N N . PRO A 1 245 ? 18.114 2.999 7.938 1.00 64.88 245 PRO A N 1
ATOM 1983 C CA . PRO A 1 245 ? 18.266 3.864 9.104 1.00 64.88 245 PRO A CA 1
ATOM 1984 C C . PRO A 1 245 ? 19.720 4.277 9.322 1.00 64.88 245 PRO A C 1
ATOM 1986 O O . PRO A 1 245 ? 20.613 3.423 9.299 1.00 64.88 245 PRO A O 1
ATOM 1989 N N . GLY A 1 246 ? 19.938 5.566 9.595 1.00 54.81 246 GLY A N 1
ATOM 1990 C CA . GLY A 1 246 ? 21.246 6.110 9.967 1.00 54.81 246 GLY A CA 1
ATOM 1991 C C . GLY A 1 246 ? 22.088 6.657 8.808 1.00 54.81 246 GLY A C 1
ATOM 1992 O O . GLY A 1 246 ? 23.212 7.088 9.051 1.00 54.81 246 GLY A O 1
ATOM 1993 N N . MET A 1 247 ? 21.576 6.676 7.573 1.00 51.06 247 MET A N 1
ATOM 1994 C CA . MET A 1 247 ? 22.246 7.325 6.433 1.00 51.06 247 MET A CA 1
ATOM 1995 C C . MET A 1 247 ? 21.879 8.820 6.353 1.00 51.06 247 MET A C 1
ATOM 1997 O O . MET A 1 247 ? 20.723 9.134 6.577 1.00 51.06 247 MET A O 1
ATOM 2001 N N . PRO A 1 248 ? 22.782 9.757 5.987 1.00 46.16 248 PRO A N 1
ATOM 2002 C CA . PRO A 1 248 ? 22.529 11.212 6.036 1.00 46.16 248 PRO A CA 1
ATOM 2003 C C . PRO A 1 248 ? 21.384 11.739 5.154 1.00 46.16 248 PRO A C 1
ATOM 2005 O O . PRO A 1 248 ? 20.840 12.806 5.420 1.00 46.16 248 PRO A O 1
ATOM 2008 N N . THR A 1 249 ? 20.996 11.008 4.108 1.00 46.56 249 THR A N 1
ATOM 2009 C CA . THR A 1 249 ? 19.859 11.307 3.216 1.00 46.56 249 THR A CA 1
ATOM 2010 C C . THR A 1 249 ? 18.520 10.861 3.821 1.00 46.56 249 THR A C 1
ATOM 2012 O O . THR A 1 249 ? 17.622 10.391 3.119 1.00 46.56 249 THR A O 1
ATOM 2015 N N . ASP A 1 250 ? 18.411 10.950 5.148 1.00 53.25 250 ASP A N 1
ATOM 2016 C CA . ASP A 1 250 ? 17.517 10.107 5.922 1.00 53.25 250 ASP A CA 1
ATOM 2017 C C . ASP A 1 250 ? 16.060 10.564 5.870 1.00 53.25 250 ASP A C 1
ATOM 2019 O O . ASP A 1 250 ? 15.624 11.426 6.638 1.00 53.25 250 ASP A O 1
ATOM 2023 N N . CYS A 1 251 ? 15.251 9.902 5.048 1.00 49.94 251 CYS A N 1
ATOM 2024 C CA . CYS A 1 251 ? 13.812 9.944 5.264 1.00 49.94 251 CYS A CA 1
ATOM 2025 C C . CYS A 1 251 ? 13.460 9.411 6.669 1.00 49.94 251 CYS A C 1
ATOM 2027 O O . CYS A 1 251 ? 12.525 9.916 7.282 1.00 49.94 251 CYS A O 1
ATOM 2029 N N . HIS A 1 252 ? 14.261 8.504 7.254 1.00 50.75 252 HIS A N 1
ATOM 2030 C CA . HIS A 1 252 ? 14.035 7.996 8.605 1.00 50.75 252 HIS A CA 1
ATOM 2031 C C . HIS A 1 252 ? 14.251 9.071 9.680 1.00 50.75 252 HIS A C 1
ATOM 2033 O O . HIS A 1 252 ? 13.518 9.053 10.660 1.00 50.75 252 HIS A O 1
ATOM 2039 N N . GLN A 1 253 ? 15.157 10.050 9.536 1.00 48.94 253 GLN A N 1
ATOM 2040 C CA . GLN A 1 253 ? 15.254 11.157 10.509 1.00 48.94 253 GLN A CA 1
ATOM 2041 C C . GLN A 1 253 ? 14.042 12.083 10.438 1.00 48.94 253 GLN A C 1
ATOM 2043 O O . GLN A 1 253 ? 13.525 12.479 11.480 1.00 48.94 253 GLN A O 1
ATOM 2048 N N . SER A 1 254 ? 13.570 12.415 9.233 1.00 51.62 254 SER A N 1
ATOM 2049 C CA . SER A 1 254 ? 12.360 13.232 9.062 1.00 51.62 254 SER A CA 1
ATOM 2050 C C . SER A 1 254 ? 11.120 12.524 9.607 1.00 51.62 254 SER A C 1
ATOM 2052 O O . SER A 1 254 ? 10.283 13.153 10.247 1.00 51.62 254 SER A O 1
ATOM 2054 N N . ILE A 1 255 ? 11.041 11.210 9.398 1.00 52.53 255 ILE A N 1
ATOM 2055 C CA . ILE A 1 255 ? 9.990 10.340 9.918 1.00 52.53 255 ILE A CA 1
ATOM 2056 C C . ILE A 1 255 ? 10.098 10.247 11.458 1.00 52.53 255 ILE A C 1
ATOM 2058 O O . ILE A 1 255 ? 9.162 10.609 12.155 1.00 52.53 255 ILE A O 1
ATOM 2062 N N . THR A 1 256 ? 11.245 9.860 12.025 1.00 47.41 256 THR A N 1
ATOM 2063 C CA . THR A 1 256 ? 11.414 9.641 13.482 1.00 47.41 256 THR A CA 1
ATOM 2064 C C . THR A 1 256 ? 11.403 10.908 14.335 1.00 47.41 256 THR A C 1
ATOM 2066 O O . THR A 1 256 ? 11.114 10.828 15.527 1.00 47.41 256 THR A O 1
ATOM 2069 N N . ARG A 1 257 ? 11.696 12.080 13.761 1.00 46.22 257 ARG A N 1
ATOM 2070 C CA . ARG A 1 257 ? 11.530 13.380 14.438 1.00 46.22 257 ARG A CA 1
ATOM 2071 C C . ARG A 1 257 ? 10.125 13.957 14.290 1.00 46.22 257 ARG A C 1
ATOM 2073 O O . ARG A 1 257 ? 9.846 15.003 14.874 1.00 46.22 257 ARG A O 1
ATOM 2080 N N . CYS A 1 258 ? 9.249 13.313 13.521 1.00 41.19 258 CYS A N 1
ATOM 2081 C CA . CYS A 1 258 ? 7.857 13.715 13.441 1.00 41.19 258 CYS A CA 1
ATOM 2082 C C . CYS A 1 258 ? 7.151 13.278 14.742 1.00 41.19 258 CYS A C 1
ATOM 2084 O O . CYS A 1 258 ? 7.134 12.087 15.042 1.00 41.19 258 CYS A O 1
ATOM 2086 N N . PRO A 1 259 ? 6.557 14.195 15.530 1.00 35.75 259 PRO A N 1
ATOM 2087 C CA . PRO A 1 259 ? 5.894 13.863 16.800 1.00 35.75 259 PRO A CA 1
ATOM 2088 C C . PRO A 1 259 ? 4.586 13.063 16.631 1.00 35.75 259 PRO A C 1
ATOM 2090 O O . PRO A 1 259 ? 3.885 12.795 17.605 1.00 35.75 259 PRO A O 1
ATOM 2093 N N . LEU A 1 260 ? 4.241 12.684 15.400 1.00 39.69 260 LEU A N 1
ATOM 2094 C CA . LEU A 1 260 ? 3.129 11.801 15.082 1.00 39.69 260 LEU A CA 1
ATOM 2095 C C . LEU A 1 260 ? 3.577 10.364 15.380 1.00 39.69 260 LEU A C 1
ATOM 2097 O O . LEU A 1 260 ? 4.486 9.868 14.724 1.00 39.69 260 LEU A O 1
ATOM 2101 N N . VAL A 1 261 ? 2.972 9.737 16.396 1.00 33.06 261 VAL A N 1
ATOM 2102 C CA . VAL A 1 261 ? 3.295 8.393 16.917 1.00 33.06 261 VAL A CA 1
ATOM 2103 C C . VAL A 1 261 ? 3.701 7.443 15.794 1.00 33.06 261 VAL A C 1
ATOM 2105 O O . VAL A 1 261 ? 2.874 6.985 15.008 1.00 33.06 261 VAL A O 1
ATOM 2108 N N . LEU A 1 262 ? 5.001 7.173 15.723 1.00 33.59 262 LEU A N 1
ATOM 2109 C CA . LEU A 1 262 ? 5.579 6.400 14.650 1.00 33.59 262 LEU A CA 1
ATOM 2110 C C . LEU A 1 262 ? 5.748 4.948 15.086 1.00 33.59 262 LEU A C 1
ATOM 2112 O O . LEU A 1 262 ? 6.611 4.616 15.902 1.00 33.59 262 LEU A O 1
ATOM 2116 N N . VAL A 1 263 ? 4.946 4.049 14.524 1.00 35.03 263 VAL A N 1
ATOM 2117 C CA . VAL A 1 263 ? 5.290 2.627 14.553 1.00 35.03 263 VAL A CA 1
ATOM 2118 C C . VAL A 1 263 ? 6.438 2.448 13.561 1.00 35.03 263 VAL A C 1
ATOM 2120 O O . VAL A 1 263 ? 6.216 2.418 12.358 1.00 35.03 263 VAL A O 1
ATOM 2123 N N . ASN A 1 264 ? 7.676 2.412 14.066 1.00 30.31 264 ASN A N 1
ATOM 2124 C CA . ASN A 1 264 ? 8.900 2.194 13.284 1.00 30.31 264 ASN A CA 1
ATOM 2125 C C . ASN A 1 264 ? 8.757 1.001 12.316 1.00 30.31 264 ASN A C 1
ATOM 2127 O O . ASN A 1 264 ? 8.989 -0.142 12.721 1.00 30.31 264 ASN A O 1
ATOM 2131 N N . LEU A 1 265 ? 8.477 1.262 11.035 1.00 33.31 265 LEU A N 1
ATOM 2132 C CA . LEU A 1 265 ? 8.783 0.335 9.949 1.00 33.31 265 LEU A CA 1
ATOM 2133 C C . LEU A 1 265 ? 10.128 0.722 9.338 1.00 33.31 265 LEU A C 1
ATOM 2135 O O . LEU A 1 265 ? 10.253 1.607 8.500 1.00 33.31 265 LEU A O 1
ATOM 2139 N N . ILE A 1 266 ? 11.158 0.040 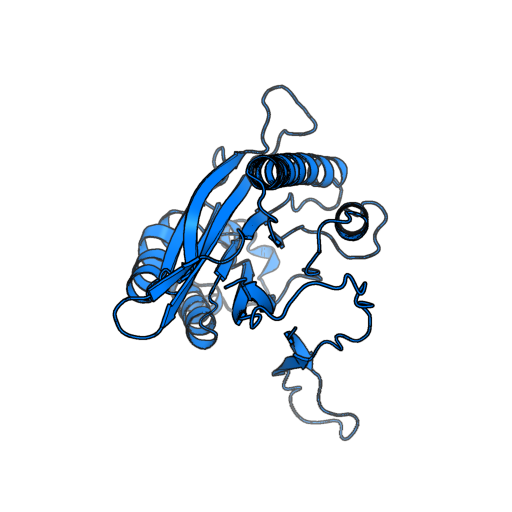9.820 1.00 32.12 266 ILE A N 1
ATOM 2140 C CA . ILE A 1 266 ? 12.500 0.056 9.252 1.00 32.12 266 ILE A CA 1
ATOM 2141 C C . ILE A 1 266 ? 12.572 -1.090 8.239 1.00 32.12 266 ILE A C 1
ATOM 2143 O O . ILE A 1 266 ? 12.569 -2.252 8.656 1.00 32.12 266 ILE A O 1
ATOM 2147 N N . CYS A 1 267 ? 12.665 -0.774 6.944 1.00 28.03 267 CYS A N 1
ATOM 2148 C CA . CYS A 1 267 ? 13.087 -1.724 5.912 1.00 28.03 267 CYS A CA 1
ATOM 2149 C C . CYS A 1 267 ? 14.615 -1.665 5.785 1.00 28.03 267 CYS A C 1
ATOM 2151 O O . CYS A 1 267 ? 15.175 -0.670 5.335 1.00 28.03 267 CYS A O 1
ATOM 2153 N N . LYS A 1 268 ? 15.306 -2.731 6.203 1.00 28.44 268 LYS A N 1
ATOM 2154 C CA . LYS A 1 268 ? 16.733 -2.941 5.924 1.00 28.44 268 LYS A CA 1
ATOM 2155 C C . LYS A 1 268 ? 16.859 -4.158 5.007 1.00 28.44 268 LYS A C 1
ATOM 2157 O O . LYS A 1 268 ? 16.453 -5.243 5.400 1.00 28.44 268 LYS A O 1
ATOM 2162 N N . TYR A 1 269 ? 17.472 -3.922 3.849 1.00 26.47 269 TYR A N 1
ATOM 2163 C CA . TYR A 1 269 ? 18.019 -4.873 2.876 1.00 26.47 269 TYR A CA 1
ATOM 2164 C C . TYR A 1 269 ? 17.065 -5.885 2.213 1.00 26.47 269 TYR A C 1
ATOM 2166 O O . TYR A 1 269 ? 16.269 -6.576 2.842 1.00 26.47 269 TYR A O 1
ATOM 2174 N N . PHE A 1 270 ? 17.213 -5.954 0.887 1.00 30.31 270 PHE A N 1
ATOM 2175 C CA . PHE A 1 270 ? 16.671 -6.967 -0.010 1.00 30.31 270 PHE A CA 1
ATOM 2176 C C . PHE A 1 270 ? 17.087 -8.363 0.463 1.00 30.31 270 PHE A C 1
ATOM 2178 O O . PHE A 1 270 ? 18.277 -8.660 0.475 1.00 30.31 270 PHE A O 1
ATOM 2185 N N . LEU A 1 271 ? 16.108 -9.179 0.867 1.00 24.95 271 LEU A N 1
ATOM 2186 C CA . LEU A 1 271 ? 15.936 -10.567 0.406 1.00 24.95 271 LEU A CA 1
ATOM 2187 C C . LEU A 1 271 ? 14.706 -11.248 1.028 1.00 24.95 271 LEU A C 1
ATOM 2189 O O . LEU A 1 271 ? 14.156 -12.137 0.401 1.00 24.95 271 LEU A O 1
ATOM 2193 N N . TYR A 1 272 ? 14.189 -10.803 2.177 1.00 34.03 272 TYR A N 1
ATOM 2194 C CA . TYR A 1 272 ? 12.937 -11.329 2.742 1.00 34.03 272 TYR A CA 1
ATOM 2195 C C . TYR A 1 272 ? 12.337 -10.310 3.712 1.00 34.03 272 TYR A C 1
ATOM 2197 O O . TYR A 1 272 ? 12.834 -10.214 4.826 1.00 34.03 272 TYR A O 1
ATOM 2205 N N . ASN A 1 273 ? 11.284 -9.559 3.375 1.00 46.09 273 ASN A N 1
ATOM 2206 C CA . ASN A 1 273 ? 10.651 -8.696 4.385 1.00 46.09 273 ASN A CA 1
ATOM 2207 C C . ASN A 1 273 ? 9.124 -8.725 4.323 1.00 46.09 273 ASN A C 1
ATOM 2209 O O . ASN A 1 273 ? 8.488 -7.963 3.604 1.00 46.09 273 ASN A O 1
ATOM 2213 N N . ILE A 1 274 ? 8.563 -9.583 5.175 1.00 43.88 274 ILE A N 1
ATOM 2214 C CA . ILE A 1 274 ? 7.232 -9.414 5.755 1.00 43.88 274 ILE A CA 1
ATOM 2215 C C . ILE A 1 274 ? 7.452 -8.758 7.111 1.00 43.88 274 ILE A C 1
ATOM 2217 O O . ILE A 1 274 ? 8.142 -9.324 7.962 1.00 43.88 274 ILE A O 1
ATOM 2221 N N . VAL A 1 275 ? 6.886 -7.571 7.322 1.00 53.97 275 VAL A N 1
ATOM 2222 C CA . VAL A 1 275 ? 6.898 -6.934 8.641 1.00 53.97 275 VAL A CA 1
ATOM 2223 C C . VAL A 1 275 ? 5.499 -7.011 9.225 1.00 53.97 275 VAL A C 1
ATOM 2225 O O . VAL A 1 275 ? 4.581 -6.402 8.680 1.00 53.97 275 VAL A O 1
ATOM 2228 N N . ILE A 1 276 ? 5.347 -7.737 10.337 1.00 48.31 276 ILE A N 1
ATOM 2229 C CA . ILE A 1 276 ? 4.076 -7.841 11.065 1.00 48.31 276 ILE A CA 1
ATOM 2230 C C . ILE A 1 276 ? 4.210 -7.213 12.447 1.00 48.31 276 ILE A C 1
ATOM 2232 O O . ILE A 1 276 ? 5.170 -7.484 13.177 1.00 48.31 276 ILE A O 1
ATOM 2236 N N . HIS A 1 277 ? 3.237 -6.374 12.790 1.00 49.06 277 HIS A N 1
ATOM 2237 C CA . HIS A 1 277 ? 3.113 -5.701 14.074 1.00 49.06 277 HIS A CA 1
ATOM 2238 C C . HIS A 1 277 ? 1.752 -5.988 14.709 1.00 49.06 277 HIS A C 1
ATOM 2240 O O . HIS A 1 277 ? 0.735 -5.972 14.025 1.00 49.06 277 HIS A O 1
ATOM 2246 N N . GLU A 1 278 ? 1.728 -6.176 16.025 1.00 39.25 278 GLU A N 1
ATOM 2247 C CA . GLU A 1 278 ? 0.510 -6.188 16.840 1.00 39.25 278 GLU A CA 1
ATOM 2248 C C . GLU A 1 278 ? 0.419 -4.864 17.610 1.00 39.25 278 GLU A C 1
ATOM 2250 O O . GLU A 1 278 ? 1.303 -4.527 18.414 1.00 39.25 278 GLU A O 1
ATOM 2255 N N . LEU A 1 279 ? -0.633 -4.095 17.333 1.00 48.66 279 LEU A N 1
ATOM 2256 C CA . LEU A 1 279 ? -0.878 -2.746 17.830 1.00 48.66 279 LEU A CA 1
ATOM 2257 C C . LEU A 1 279 ? -2.106 -2.726 18.744 1.00 48.66 279 LEU A C 1
ATOM 2259 O O . LEU A 1 279 ? -3.074 -3.445 18.517 1.00 48.66 279 LEU A O 1
ATOM 2263 N N . LYS A 1 280 ? -2.081 -1.857 19.759 1.00 33.75 280 LYS A N 1
ATOM 2264 C CA . LYS A 1 280 ? -3.220 -1.618 20.653 1.00 33.75 280 LYS A CA 1
ATOM 2265 C C . LYS A 1 280 ? -3.804 -0.241 20.387 1.00 33.75 280 LYS A C 1
ATOM 2267 O O . LYS A 1 280 ? -3.086 0.755 20.481 1.00 33.75 280 LYS A O 1
ATOM 2272 N N . LEU A 1 281 ? -5.099 -0.172 20.095 1.00 42.28 281 LEU A N 1
ATOM 2273 C CA . LEU A 1 281 ? -5.837 1.078 19.978 1.00 42.28 281 LEU A CA 1
ATOM 2274 C C . LEU A 1 281 ? -6.741 1.282 21.189 1.00 42.28 281 LEU A C 1
ATOM 2276 O O . LEU A 1 281 ? -7.457 0.381 21.629 1.00 42.28 281 LEU A O 1
ATOM 2280 N N . LEU A 1 282 ? -6.744 2.504 21.705 1.00 36.56 282 LEU A N 1
ATOM 2281 C CA . LEU A 1 282 ? -7.637 2.885 22.780 1.00 36.56 282 LEU A CA 1
ATOM 2282 C C . LEU A 1 282 ? -9.018 3.257 22.233 1.00 36.56 282 LEU A C 1
ATOM 2284 O O . LEU A 1 282 ? -9.120 4.093 21.340 1.00 36.56 282 LEU A O 1
ATOM 2288 N N . ILE A 1 283 ? -10.076 2.686 22.806 1.00 35.50 283 ILE A N 1
ATOM 2289 C CA . ILE A 1 283 ? -11.466 2.962 22.440 1.00 35.50 283 ILE A CA 1
ATOM 2290 C C . ILE A 1 283 ? -12.216 3.484 23.669 1.00 35.50 283 ILE A C 1
ATOM 2292 O O . ILE A 1 283 ? -12.318 2.817 24.704 1.00 35.50 283 ILE A O 1
ATOM 2296 N N . TYR A 1 284 ? -12.742 4.701 23.553 1.00 33.88 284 TYR A N 1
ATOM 2297 C CA . TYR A 1 284 ? -13.583 5.302 24.584 1.00 33.88 284 TYR A CA 1
ATOM 2298 C C . TYR A 1 284 ? -15.008 4.739 24.495 1.00 33.88 284 TYR A C 1
ATOM 2300 O O . TYR A 1 284 ? -15.497 4.447 23.404 1.00 33.88 284 TYR A O 1
ATOM 2308 N N . ARG A 1 285 ? -15.629 4.532 25.658 1.00 35.59 285 ARG A N 1
ATOM 2309 C CA . ARG A 1 285 ? -17.027 4.117 25.813 1.00 35.59 285 ARG A CA 1
ATOM 2310 C C . ARG A 1 285 ? -17.856 5.279 26.305 1.00 35.59 285 ARG A C 1
ATOM 2312 O O . ARG A 1 285 ? -17.308 6.009 27.158 1.00 35.59 285 ARG A O 1
#

Mean predicted aligned error: 10.42 Å

InterPro domains:
  IPR005135 Endonuclease/exonuclease/phosphatase [PF03372] (52-251)
  IPR036691 Endonuclease/exonuclease/phosphatase superfamily [G3DSA:3.60.10.10] (20-263)
  IPR036691 Endonuclease/exonuclease/phosphatase superfamily [SSF56219] (48-247)
  IPR050410 CCR4/nocturin mRNA turnover and transcription [PTHR12121] (26-247)

Organism: Mola mola (NCBI:txid94237)

Radius of gyration: 20.1 Å; Cα contacts (8 Å, |Δi|>4): 519; chains: 1; bounding box: 56×49×55 Å

Solvent-accessible surface area (backbone atoms only — not comparable to full-atom values): 16547 Å² total; per-residue (Å²): 86,36,37,54,46,82,50,84,85,74,101,69,78,93,89,72,85,84,71,77,45,78,42,82,41,82,49,84,74,85,84,66,81,81,82,85,71,96,73,80,90,62,73,76,42,72,48,75,47,31,38,32,33,34,65,70,65,24,62,69,61,47,67,75,46,46,83,82,46,72,89,53,62,69,73,68,68,35,60,74,54,42,50,53,53,53,50,50,54,51,61,72,66,59,46,44,29,36,32,36,24,42,41,29,54,69,55,38,67,73,59,46,45,58,56,43,42,77,72,46,34,48,72,48,77,46,67,24,50,87,90,50,59,30,17,38,35,47,30,35,27,55,80,48,36,45,83,77,47,79,46,81,45,70,49,48,38,92,97,35,86,68,28,76,47,44,42,37,36,42,41,35,35,31,26,40,42,44,75,57,84,93,84,42,78,48,65,34,53,39,35,38,42,33,34,33,44,44,57,63,61,81,89,45,42,68,36,37,44,52,47,48,50,56,52,50,52,53,52,48,53,54,41,51,54,35,45,76,74,76,36,67,53,46,62,43,67,45,59,47,66,62,53,54,85,91,46,93,71,36,59,56,56,61,53,73,68,39,92,62,69,71,69,84,75,81,60,74,78,96,83,79,62,76,44,43,37,40,43,76,43,74,25,77,112

Foldseek 3Di:
DKKWDWDWDDPDDDDDPGDIDTDIDDDDPPPDDDPDDDDDDFPWDKDKFKEKEEALAALVNCVVPVVVVPVPDVVCSDPVNSLVVVLVVCVVVVGQKYKYWFAFQVCCVPRPVVSCVVVQKDKDWDAFDDPGRGTMMMIGRPQFKDWDDKDKAFQADPPDPLRNGRWIKIWTWIWTWDDDPDDDTATFFIEIEMETEADQPPVNLSSLLSSVVRRVVVSVVVQVVQVVVVTGYAYEHHYHSNDAPPDPSDPPVVQVPPPRDYPDDGDDDDDDDIMMDIDMGIGTD

Sequence (285 aa):
MKRIHHQLLNKKQKTEDEVIWRVWEERDESAAEPTQIPFQPFKKAFMDFTVMSYNILADDLLKANQELYTHCPLEVLDWSYRCSLVLEEILKWGPDILCLQEVQENHYYEHLYPVLSQRGYTCVYKRRTGTNTDGCATCYHSRCFSEFSVTLLEFYRPGTELLDRHNVGIVLLLRPVVTRGSDVKAMGPPLCVANTHLLFNPRRGDIKLAQLAIMLAEIDRVVRSCKANGEHCNLLLCGDFNAVPGMPTDCHQSITRCPLVLVNLICKYFLYNIVIHELKLLIYR